Protein AF-A0AAN7UNQ5-F1 (afdb_monomer)

Structure (mmCIF, N/CA/C/O backbone):
data_AF-A0AAN7UNQ5-F1
#
_entry.id   AF-A0AAN7UNQ5-F1
#
loop_
_atom_site.group_PDB
_atom_site.id
_atom_site.type_symbol
_atom_site.label_atom_id
_atom_site.label_alt_id
_atom_site.label_comp_id
_atom_site.label_asym_id
_atom_site.label_entity_id
_atom_site.label_seq_id
_atom_site.pdbx_PDB_ins_code
_atom_site.Cartn_x
_atom_site.Cartn_y
_atom_site.Cartn_z
_atom_site.occupancy
_atom_site.B_iso_or_equiv
_atom_site.auth_seq_id
_atom_site.auth_comp_id
_atom_site.auth_asym_id
_atom_site.auth_atom_id
_atom_site.pdbx_PDB_model_num
ATOM 1 N N . MET A 1 1 ? -1.081 -41.177 43.938 1.00 39.19 1 MET A N 1
ATOM 2 C CA . MET A 1 1 ? -1.024 -40.887 42.489 1.00 39.19 1 MET A CA 1
ATOM 3 C C . MET A 1 1 ? -2.039 -39.790 42.202 1.00 39.19 1 MET A C 1
ATOM 5 O O . MET A 1 1 ? -3.219 -40.065 42.378 1.00 39.19 1 MET A O 1
ATOM 9 N N . PRO A 1 2 ? -1.631 -38.547 41.896 1.00 32.56 2 PRO A N 1
ATOM 10 C CA . PRO A 1 2 ? -2.573 -37.463 41.653 1.00 32.56 2 PRO A CA 1
ATOM 11 C C . PRO A 1 2 ? -3.024 -37.443 40.188 1.00 32.56 2 PRO A C 1
ATOM 13 O O . PRO A 1 2 ? -2.219 -37.527 39.263 1.00 32.56 2 PRO A O 1
ATOM 16 N N . THR A 1 3 ? -4.335 -37.329 40.012 1.00 32.84 3 THR A N 1
ATOM 17 C CA . THR A 1 3 ? -5.056 -37.137 38.753 1.00 32.84 3 THR A CA 1
ATOM 18 C C . THR A 1 3 ? -4.864 -35.713 38.231 1.00 32.84 3 THR A C 1
ATOM 20 O O . THR A 1 3 ? -5.267 -34.758 38.896 1.00 32.84 3 THR A O 1
ATOM 23 N N . TRP A 1 4 ? -4.309 -35.562 37.029 1.00 31.00 4 TRP A N 1
ATOM 24 C CA . TRP A 1 4 ? -4.272 -34.288 36.310 1.00 31.00 4 TRP A CA 1
ATOM 25 C C . TRP A 1 4 ? -5.622 -34.031 35.632 1.00 31.00 4 TRP A C 1
ATOM 27 O O . TRP A 1 4 ? -5.935 -34.634 34.611 1.00 31.00 4 TRP A O 1
ATOM 37 N N . HIS A 1 5 ? -6.420 -33.127 36.201 1.00 33.09 5 HIS A N 1
ATOM 38 C CA . HIS A 1 5 ? -7.510 -32.464 35.486 1.00 33.09 5 HIS A CA 1
ATOM 39 C C . HIS A 1 5 ? -6.934 -31.206 34.829 1.00 33.09 5 HIS A C 1
ATOM 41 O O . HIS A 1 5 ? -6.697 -30.204 35.499 1.00 33.09 5 HIS A O 1
ATOM 47 N N . SER A 1 6 ? -6.685 -31.258 33.521 1.00 32.56 6 SER A N 1
ATOM 48 C CA . SER A 1 6 ? -6.465 -30.054 32.719 1.00 32.56 6 SER A CA 1
ATOM 49 C C . SER A 1 6 ? -7.831 -29.428 32.438 1.00 32.56 6 SER A C 1
ATOM 51 O O . SER A 1 6 ? -8.606 -29.932 31.627 1.00 32.56 6 SER A O 1
ATOM 53 N N . GLN A 1 7 ? -8.161 -28.362 33.165 1.00 31.16 7 GLN A N 1
ATOM 54 C CA . GLN A 1 7 ? -9.261 -27.478 32.800 1.00 31.16 7 GLN A CA 1
ATOM 55 C C . GLN A 1 7 ? -8.792 -26.587 31.646 1.00 31.16 7 GLN A C 1
ATOM 57 O O . GLN A 1 7 ? -8.018 -25.651 31.841 1.00 31.16 7 GLN A O 1
ATOM 62 N N . PHE A 1 8 ? -9.268 -26.880 30.437 1.00 29.92 8 PHE A N 1
ATOM 63 C CA . PHE A 1 8 ? -9.241 -25.933 29.330 1.00 29.92 8 PHE A CA 1
ATOM 64 C C . PHE A 1 8 ? -10.224 -24.800 29.645 1.00 29.92 8 PHE A C 1
ATOM 66 O O . PHE A 1 8 ? -11.434 -24.949 29.486 1.00 29.92 8 PHE A O 1
ATOM 73 N N . ASN A 1 9 ? -9.706 -23.664 30.108 1.00 26.52 9 ASN A N 1
ATOM 74 C CA . ASN A 1 9 ? -10.468 -22.421 30.191 1.00 26.52 9 ASN A CA 1
ATOM 75 C C . ASN A 1 9 ? -10.622 -21.836 28.779 1.00 26.52 9 ASN A C 1
ATOM 77 O O . ASN A 1 9 ? -9.866 -20.963 28.361 1.00 26.52 9 ASN A O 1
ATOM 81 N N . LEU A 1 10 ? -11.617 -22.323 28.036 1.00 30.39 10 LEU A N 1
ATOM 82 C CA . LEU A 1 10 ? -12.207 -21.572 26.932 1.00 30.39 10 LEU A CA 1
ATOM 83 C C . LEU A 1 10 ? -13.044 -20.450 27.553 1.00 30.39 10 LEU A C 1
ATOM 85 O O . LEU A 1 10 ? -14.228 -20.622 27.841 1.00 30.39 10 LEU A O 1
ATOM 89 N N . GLN A 1 11 ? -12.417 -19.301 27.809 1.00 31.17 11 GLN A N 1
ATOM 90 C CA . GLN A 1 11 ? -13.166 -18.070 28.030 1.00 31.17 11 GLN A CA 1
ATOM 91 C C . GLN A 1 11 ? -13.862 -17.714 26.716 1.00 31.17 11 GLN A C 1
ATOM 93 O O . GLN A 1 11 ? -13.275 -17.127 25.810 1.00 31.17 11 GLN A O 1
ATOM 98 N N . TYR A 1 12 ? -15.132 -18.099 26.617 1.00 29.88 12 TYR A N 1
ATOM 99 C CA . TYR A 1 12 ? -16.069 -17.518 25.672 1.00 29.88 12 TYR A CA 1
ATOM 100 C C . TYR A 1 12 ? -16.129 -16.016 25.955 1.00 29.88 12 TYR A C 1
ATOM 102 O O . TYR A 1 12 ? -16.677 -15.582 26.969 1.00 29.88 12 TYR A O 1
ATOM 110 N N . ILE A 1 13 ? -15.523 -15.223 25.073 1.00 36.09 13 ILE A N 1
ATOM 111 C CA . ILE A 1 13 ? -15.711 -13.776 25.055 1.00 36.09 13 ILE A CA 1
ATOM 112 C C . ILE A 1 13 ? -17.193 -13.551 24.766 1.00 36.09 13 ILE A C 1
ATOM 114 O O . ILE A 1 13 ? -17.701 -13.874 23.692 1.00 36.09 13 ILE A O 1
ATOM 118 N N . VAL A 1 14 ? -17.891 -13.049 25.780 1.00 35.28 14 VAL A N 1
ATOM 119 C CA . VAL A 1 14 ? -19.278 -12.602 25.709 1.00 35.28 14 VAL A CA 1
ATOM 120 C C . VAL A 1 14 ? -19.418 -11.671 24.505 1.00 35.28 14 VAL A C 1
ATOM 122 O O . VAL A 1 14 ? -18.677 -10.696 24.385 1.00 35.28 14 VAL A O 1
ATOM 125 N N . MET A 1 15 ? -20.366 -11.986 23.620 1.00 33.59 15 MET A N 1
ATOM 126 C CA . MET A 1 15 ? -20.785 -11.159 22.488 1.00 33.59 15 MET A CA 1
ATOM 127 C C . MET A 1 15 ? -21.384 -9.833 22.990 1.00 33.59 15 MET A C 1
ATOM 129 O O . MET A 1 15 ? -22.596 -9.647 23.008 1.00 33.59 15 MET A O 1
ATOM 133 N N . GLY A 1 16 ? -20.535 -8.917 23.457 1.00 34.31 16 GLY A N 1
ATOM 134 C CA . GLY A 1 16 ? -20.896 -7.525 23.703 1.00 34.31 16 GLY A CA 1
ATOM 135 C C . GLY A 1 16 ? -21.092 -6.800 22.374 1.00 34.31 16 GLY A C 1
ATOM 136 O O . GLY A 1 16 ? -20.431 -7.131 21.397 1.00 34.31 16 GLY A O 1
ATOM 137 N N . ASN A 1 17 ? -22.010 -5.834 22.326 1.00 36.03 17 ASN A N 1
ATOM 138 C CA . ASN A 1 17 ? -22.335 -5.011 21.155 1.00 36.03 17 ASN A CA 1
ATOM 139 C C . ASN A 1 17 ? -21.093 -4.584 20.344 1.00 36.03 17 ASN A C 1
ATOM 141 O O . ASN A 1 17 ? -20.456 -3.574 20.631 1.00 36.03 17 ASN A O 1
ATOM 145 N N . TRP A 1 18 ? -20.796 -5.329 19.280 1.00 41.06 18 TRP A N 1
ATOM 146 C CA . TRP A 1 18 ? -19.672 -5.133 18.360 1.00 41.06 18 TRP A CA 1
ATOM 147 C C . TRP A 1 18 ? -19.851 -3.927 17.426 1.00 41.06 18 TRP A C 1
ATOM 149 O O . TRP A 1 18 ? -19.313 -3.939 16.3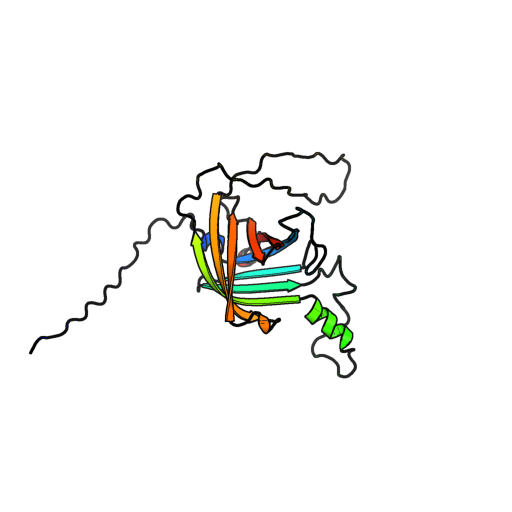23 1.00 41.06 18 TRP A O 1
ATOM 159 N N . ALA A 1 19 ? -20.678 -2.938 17.757 1.00 43.91 19 ALA A N 1
ATOM 160 C CA . ALA A 1 19 ? -21.158 -1.984 16.758 1.00 43.91 19 ALA A CA 1
ATOM 161 C C . ALA A 1 19 ? -20.028 -1.164 16.104 1.00 43.91 19 ALA A C 1
ATOM 163 O O . ALA A 1 19 ? -20.145 -0.860 14.929 1.00 43.91 19 ALA A O 1
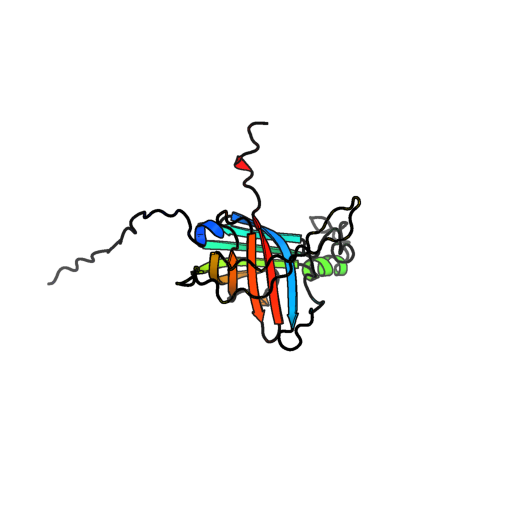ATOM 164 N N . HIS A 1 20 ? -18.898 -0.917 16.780 1.00 55.84 20 HIS A N 1
ATOM 165 C CA . HIS A 1 20 ? -17.813 -0.099 16.225 1.00 55.84 20 HIS A CA 1
ATOM 166 C C . HIS A 1 20 ? -16.445 -0.554 16.755 1.00 55.84 20 HIS A C 1
ATOM 168 O O . HIS A 1 20 ? -15.946 -0.031 17.749 1.00 55.84 20 HIS A O 1
ATOM 174 N N . THR A 1 21 ? -15.851 -1.577 16.134 1.00 73.81 21 THR A N 1
ATOM 175 C CA . THR A 1 21 ? -14.469 -1.986 16.446 1.00 73.81 21 THR A CA 1
ATOM 176 C C . THR A 1 21 ? -13.559 -1.658 15.265 1.00 73.81 21 THR A C 1
ATOM 178 O O . THR A 1 21 ? -13.995 -1.813 14.123 1.00 73.81 21 THR A O 1
ATOM 181 N N . PRO A 1 22 ? -12.292 -1.272 15.495 1.00 79.44 22 PRO A N 1
ATOM 182 C CA . PRO A 1 22 ? -11.340 -1.025 14.411 1.00 79.44 22 PRO A CA 1
ATOM 183 C C . PRO A 1 22 ? -11.211 -2.202 13.440 1.00 79.44 22 PRO A C 1
ATOM 185 O O . PRO A 1 22 ? -11.063 -1.985 12.243 1.00 79.44 22 PRO A O 1
ATOM 188 N N . LEU A 1 23 ? -11.359 -3.441 13.925 1.00 86.50 23 LEU A N 1
ATOM 189 C CA . LEU A 1 23 ? -11.375 -4.631 13.072 1.00 86.50 23 LEU A CA 1
ATOM 190 C C . LEU A 1 23 ? -12.531 -4.608 12.063 1.00 86.50 23 LEU A C 1
ATOM 192 O O . LEU A 1 23 ? -12.300 -4.832 10.880 1.00 86.50 23 LEU A O 1
ATOM 196 N N . LYS A 1 24 ? -13.756 -4.289 12.501 1.00 86.56 24 LYS A N 1
ATOM 197 C CA . LYS A 1 24 ? -14.905 -4.155 11.589 1.00 86.56 24 LYS A CA 1
ATOM 198 C C . LYS A 1 24 ? -14.716 -3.054 10.561 1.00 86.56 24 LYS A C 1
ATOM 200 O O . LYS A 1 24 ? -15.206 -3.193 9.445 1.00 86.56 24 LYS A O 1
ATOM 205 N N . CYS A 1 25 ? -14.043 -1.973 10.952 1.00 89.75 25 CYS A N 1
ATOM 206 C CA . CYS A 1 25 ? -13.701 -0.941 10.000 1.00 89.75 25 CYS A CA 1
ATOM 207 C C . CYS A 1 25 ? -12.712 -1.474 8.970 1.00 89.75 25 CYS A C 1
ATOM 209 O O . CYS A 1 25 ? -13.015 -1.376 7.796 1.00 89.75 25 CYS A O 1
ATOM 211 N N . PHE A 1 26 ? -11.593 -2.080 9.382 1.00 91.19 26 PHE A N 1
ATOM 212 C CA . PHE A 1 26 ? -10.551 -2.570 8.472 1.00 91.19 26 PHE A CA 1
ATOM 213 C C . PHE A 1 26 ? -11.013 -3.654 7.499 1.00 91.19 26 PHE A C 1
ATOM 215 O O . PHE A 1 26 ? -10.604 -3.629 6.339 1.00 91.19 26 PHE A O 1
ATOM 222 N N . VAL A 1 27 ? -11.824 -4.608 7.958 1.00 93.69 27 VAL A N 1
ATOM 223 C CA . VAL A 1 27 ? -12.254 -5.744 7.137 1.00 93.69 27 VAL A CA 1
ATOM 224 C C . VAL A 1 27 ? -13.017 -5.269 5.898 1.00 93.69 27 VAL A C 1
ATOM 226 O O . VAL A 1 27 ? -14.000 -4.526 5.973 1.00 93.69 27 VAL A O 1
ATOM 229 N N . GLY A 1 28 ? -12.569 -5.751 4.742 1.00 94.56 28 GLY A N 1
ATOM 230 C CA . GLY A 1 28 ? -13.138 -5.426 3.442 1.00 94.56 28 GLY A CA 1
ATOM 231 C C . GLY A 1 28 ? -12.076 -5.102 2.400 1.00 94.56 28 GLY A C 1
ATOM 232 O O . GLY A 1 28 ? -10.876 -5.304 2.604 1.00 94.56 28 GLY A O 1
ATOM 233 N N . ALA A 1 29 ? -12.551 -4.612 1.260 1.00 96.38 29 ALA A N 1
ATOM 234 C CA . ALA A 1 29 ? -11.724 -4.194 0.141 1.00 96.38 29 ALA A CA 1
ATOM 235 C C . ALA A 1 29 ? -11.628 -2.665 0.077 1.00 96.38 29 ALA A C 1
ATOM 237 O O . ALA A 1 29 ? -12.599 -1.948 0.325 1.00 96.38 29 ALA A O 1
ATOM 238 N N . TRP A 1 30 ? -10.452 -2.170 -0.288 1.00 96.50 30 TRP A N 1
ATOM 239 C CA . TRP A 1 30 ? -10.108 -0.756 -0.231 1.00 96.50 30 TRP A CA 1
ATOM 240 C C . TRP A 1 30 ? -9.394 -0.320 -1.494 1.00 96.50 30 TRP A C 1
ATOM 242 O O . TRP A 1 30 ? -8.363 -0.888 -1.848 1.00 96.50 30 TRP A O 1
ATOM 252 N N . SER A 1 31 ? -9.899 0.730 -2.132 1.00 94.81 31 SER A N 1
ATOM 253 C CA . SER A 1 31 ? -9.186 1.416 -3.203 1.00 94.81 31 SER A CA 1
ATOM 254 C C . SER A 1 31 ? -8.153 2.354 -2.607 1.00 94.81 31 SER A C 1
ATOM 256 O O . SER A 1 31 ? -8.441 3.075 -1.650 1.00 94.81 31 SER A O 1
ATOM 258 N N . ILE A 1 32 ? -6.979 2.409 -3.224 1.00 93.12 32 ILE A N 1
ATOM 259 C CA . ILE A 1 32 ? -5.968 3.412 -2.899 1.00 93.12 32 ILE A CA 1
ATOM 260 C C . ILE A 1 32 ? -6.324 4.682 -3.665 1.00 93.12 32 ILE A C 1
ATOM 262 O O . ILE A 1 32 ? -6.367 4.671 -4.891 1.00 93.12 32 ILE A O 1
ATOM 266 N N . ILE A 1 33 ? -6.619 5.770 -2.956 1.00 90.88 33 ILE A N 1
ATOM 267 C CA . ILE A 1 33 ? -6.961 7.052 -3.596 1.00 90.88 33 ILE A CA 1
ATOM 268 C C . ILE A 1 33 ? -5.750 7.972 -3.711 1.00 90.88 33 ILE A C 1
ATOM 270 O O . ILE A 1 33 ? -5.707 8.815 -4.603 1.00 90.88 33 ILE A O 1
ATOM 274 N N . ASN A 1 34 ? -4.767 7.835 -2.818 1.00 89.62 34 ASN A N 1
ATOM 275 C CA . ASN A 1 34 ? -3.527 8.596 -2.874 1.00 89.62 34 ASN A CA 1
ATOM 276 C C . ASN A 1 34 ? -2.422 7.918 -2.047 1.00 89.62 34 ASN A C 1
ATOM 278 O O . ASN A 1 34 ? -2.707 7.246 -1.056 1.00 89.62 34 ASN A O 1
ATOM 282 N N . ALA A 1 35 ? -1.167 8.137 -2.428 1.00 89.31 35 ALA A N 1
ATOM 283 C CA . ALA A 1 35 ? 0.013 7.751 -1.670 1.00 89.31 35 ALA A CA 1
ATOM 284 C C . ALA A 1 35 ? 1.055 8.866 -1.789 1.00 89.31 35 ALA A C 1
ATOM 286 O O . ALA A 1 35 ? 1.343 9.349 -2.882 1.00 89.31 35 ALA A O 1
ATOM 287 N N . THR A 1 36 ? 1.605 9.304 -0.663 1.00 89.06 36 THR A N 1
ATOM 288 C CA . THR A 1 36 ? 2.600 10.378 -0.631 1.00 89.06 36 THR A CA 1
ATOM 289 C C . THR A 1 36 ? 3.782 9.977 0.224 1.00 89.06 36 THR A C 1
ATOM 291 O O . THR A 1 36 ? 3.599 9.392 1.291 1.00 89.06 36 THR A O 1
ATOM 294 N N . LEU A 1 37 ? 4.978 10.355 -0.214 1.00 89.56 37 LEU A N 1
ATOM 295 C CA . LEU A 1 37 ? 6.196 10.289 0.578 1.00 89.56 37 LEU A CA 1
ATOM 296 C C . LEU A 1 37 ? 6.607 11.708 0.964 1.00 89.56 37 LEU A C 1
ATOM 298 O O . LEU A 1 37 ? 6.660 12.597 0.113 1.00 89.56 37 LEU A O 1
ATOM 302 N N . THR A 1 38 ? 6.910 11.919 2.237 1.00 90.31 38 THR A N 1
ATOM 303 C CA . THR A 1 38 ? 7.330 13.221 2.761 1.00 90.31 38 THR A CA 1
ATOM 304 C C . THR A 1 38 ? 8.612 13.053 3.553 1.00 90.31 38 THR A C 1
ATOM 306 O O . THR A 1 38 ? 8.684 12.199 4.440 1.00 90.31 38 THR A O 1
ATOM 309 N N . ASN A 1 39 ? 9.619 13.873 3.255 1.00 91.12 39 ASN A N 1
ATOM 310 C CA . ASN A 1 39 ? 10.799 13.958 4.096 1.00 91.12 39 ASN A CA 1
ATOM 311 C C . ASN A 1 39 ? 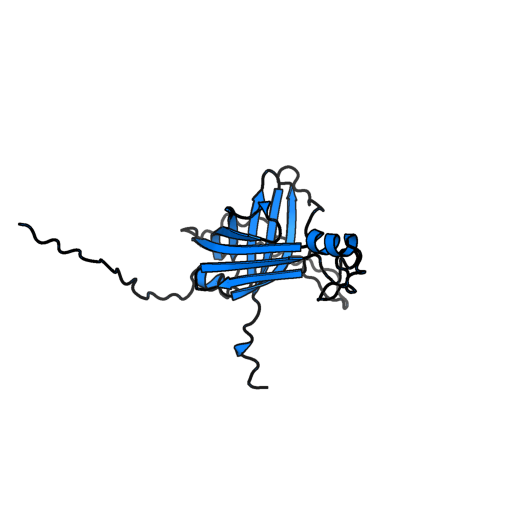10.389 14.619 5.415 1.00 91.12 39 ASN A C 1
ATOM 313 O O . ASN A 1 39 ? 9.866 15.727 5.444 1.00 91.12 39 ASN A O 1
ATOM 317 N N . THR A 1 40 ? 10.595 13.928 6.523 1.00 89.88 40 THR A N 1
ATOM 318 C CA . THR A 1 40 ? 10.144 14.379 7.840 1.00 89.88 40 THR A CA 1
ATOM 319 C C . THR A 1 40 ? 11.057 15.415 8.478 1.00 89.88 40 THR A C 1
ATOM 321 O O . THR A 1 40 ? 10.659 16.035 9.461 1.00 89.88 40 THR A O 1
ATOM 324 N N . THR A 1 41 ? 12.247 15.634 7.918 1.00 90.94 41 THR A N 1
ATOM 325 C CA . THR A 1 41 ? 13.157 16.710 8.311 1.00 90.94 41 THR A CA 1
ATOM 326 C C . THR A 1 41 ? 12.828 18.011 7.583 1.00 90.94 41 THR A C 1
ATOM 328 O O . THR A 1 41 ? 12.738 19.048 8.235 1.00 90.94 41 THR A O 1
ATOM 331 N N . THR A 1 42 ? 12.633 17.979 6.261 1.00 91.75 42 THR A N 1
ATOM 332 C CA . THR A 1 42 ? 12.365 19.201 5.475 1.00 91.75 42 THR A CA 1
ATOM 333 C C . THR A 1 42 ? 10.879 19.507 5.299 1.00 91.75 42 THR A C 1
ATOM 335 O O . THR A 1 42 ? 10.510 20.655 5.073 1.00 91.75 42 THR A O 1
ATOM 338 N N . GLY A 1 43 ? 10.012 18.499 5.417 1.00 87.62 43 GLY A N 1
ATOM 339 C CA . GLY A 1 43 ? 8.593 18.585 5.065 1.00 87.62 43 GLY A CA 1
ATOM 340 C C . GLY A 1 43 ? 8.326 18.485 3.560 1.00 87.62 43 GLY A C 1
ATOM 341 O O . GLY A 1 43 ? 7.164 18.503 3.150 1.00 87.62 43 GLY A O 1
ATOM 342 N N . ASP A 1 44 ? 9.370 18.362 2.736 1.00 88.75 44 ASP A N 1
ATOM 343 C CA . ASP A 1 44 ? 9.232 18.340 1.284 1.00 88.75 44 ASP A CA 1
ATOM 344 C C . ASP A 1 44 ? 8.677 17.000 0.784 1.00 88.75 44 ASP A C 1
ATOM 346 O O . ASP A 1 44 ? 8.983 15.936 1.344 1.00 88.75 44 ASP A O 1
ATOM 350 N N . PRO A 1 45 ? 7.887 17.011 -0.303 1.00 86.00 45 PRO A N 1
ATOM 351 C CA . PRO A 1 45 ? 7.477 15.785 -0.964 1.00 86.00 45 PRO A CA 1
ATOM 352 C C . PRO A 1 45 ? 8.689 15.080 -1.584 1.00 86.00 45 PRO A C 1
ATOM 354 O O . PRO A 1 45 ? 9.495 15.685 -2.291 1.00 86.00 45 PRO A O 1
ATOM 357 N N . VAL A 1 46 ? 8.780 13.769 -1.377 1.00 86.00 46 VAL A N 1
ATOM 358 C CA . VAL A 1 46 ? 9.755 12.917 -2.056 1.00 86.00 46 VAL A CA 1
ATOM 359 C C . VAL A 1 46 ? 9.095 12.389 -3.328 1.00 86.00 46 VAL A C 1
ATOM 361 O O . VAL A 1 46 ? 8.187 11.565 -3.273 1.00 86.00 46 VAL A O 1
ATOM 364 N N . LEU A 1 47 ? 9.536 12.878 -4.489 1.00 79.19 47 LEU A N 1
ATOM 365 C CA . LEU A 1 47 ? 8.945 12.554 -5.799 1.00 79.19 47 LEU A CA 1
ATOM 366 C C . LEU A 1 47 ? 9.425 11.213 -6.380 1.00 79.19 47 LEU A C 1
ATOM 368 O O . LEU A 1 47 ? 9.485 11.034 -7.596 1.00 79.19 47 LEU A O 1
ATOM 372 N N . THR A 1 48 ? 9.784 10.266 -5.520 1.00 72.31 48 THR A N 1
ATOM 373 C CA . THR A 1 48 ? 10.188 8.916 -5.914 1.00 72.31 48 THR A CA 1
ATOM 374 C C . THR A 1 48 ? 9.059 7.925 -5.623 1.00 72.31 48 THR A C 1
ATOM 376 O O . THR A 1 48 ? 8.131 8.235 -4.891 1.00 72.31 48 THR A O 1
ATOM 379 N N . TRP A 1 49 ? 9.122 6.762 -6.271 1.00 63.00 49 TRP A N 1
ATOM 380 C CA . TRP A 1 49 ? 8.354 5.531 -6.039 1.00 63.00 49 TRP A CA 1
ATOM 381 C C . TRP A 1 49 ? 6.865 5.592 -5.599 1.00 63.00 49 TRP A C 1
ATOM 383 O O . TRP A 1 49 ? 6.519 6.045 -4.515 1.00 63.00 49 TRP A O 1
ATOM 393 N N . HIS A 1 50 ? 5.998 5.014 -6.445 1.00 60.62 50 HIS A N 1
ATOM 394 C CA . HIS A 1 50 ? 4.515 4.971 -6.455 1.00 60.62 50 HIS A CA 1
ATOM 395 C C . HIS A 1 50 ? 3.760 6.239 -6.844 1.00 60.62 50 HIS A C 1
ATOM 397 O O . HIS A 1 50 ? 2.586 6.122 -7.190 1.00 60.62 50 HIS A O 1
ATOM 403 N N . THR A 1 51 ? 4.427 7.396 -6.926 1.00 58.59 51 THR A N 1
ATOM 404 C CA . THR A 1 51 ? 3.839 8.696 -7.315 1.00 58.59 51 THR A CA 1
ATOM 405 C C . THR A 1 51 ? 2.597 9.092 -6.507 1.00 58.59 51 THR A C 1
ATOM 407 O O . THR A 1 51 ? 2.036 8.327 -5.731 1.00 58.59 51 THR A O 1
ATOM 410 N N . VAL A 1 52 ? 2.140 10.324 -6.701 1.00 66.25 52 VAL A N 1
ATOM 411 C CA . VAL A 1 52 ? 0.838 10.757 -6.196 1.00 66.25 52 VAL A CA 1
ATOM 412 C C . VAL A 1 52 ? -0.216 10.087 -7.092 1.00 66.25 52 VAL A C 1
ATOM 414 O O . VAL A 1 52 ? -0.158 10.274 -8.305 1.00 66.25 52 VAL A O 1
ATOM 417 N N . TYR A 1 53 ? -1.150 9.319 -6.520 1.00 79.44 53 TYR A N 1
ATOM 418 C CA . TYR A 1 53 ? -2.237 8.576 -7.206 1.00 79.44 53 TYR A CA 1
ATOM 419 C C . TYR A 1 53 ? -1.877 7.223 -7.865 1.00 79.44 53 TYR A C 1
ATOM 421 O O . TYR A 1 53 ? -2.097 7.067 -9.067 1.00 79.44 53 TYR A O 1
ATOM 429 N N . PRO A 1 54 ? -1.372 6.220 -7.124 1.00 84.75 54 PRO A N 1
ATOM 430 C CA . PRO A 1 54 ? -1.205 4.870 -7.669 1.00 84.75 54 PRO A CA 1
ATOM 431 C C . PRO A 1 54 ? -2.557 4.206 -7.981 1.00 84.75 54 PRO A C 1
ATOM 433 O O . PRO A 1 54 ? -3.579 4.572 -7.401 1.00 84.75 54 PRO A O 1
ATOM 436 N N . ASP A 1 55 ? -2.542 3.190 -8.845 1.00 90.00 55 ASP A N 1
ATOM 437 C CA . ASP A 1 55 ? -3.653 2.239 -8.954 1.00 90.00 55 ASP A CA 1
ATOM 438 C C . ASP A 1 55 ? -3.410 1.094 -7.965 1.00 90.00 55 ASP A C 1
ATOM 440 O O . ASP A 1 55 ? -2.275 0.653 -7.779 1.00 90.00 55 ASP A O 1
ATOM 444 N N . GLY A 1 56 ? -4.447 0.604 -7.292 1.00 91.88 56 GLY A N 1
ATOM 445 C CA . GLY A 1 56 ? -4.251 -0.485 -6.345 1.00 91.88 56 GLY A CA 1
ATOM 446 C C . GLY A 1 56 ? -5.439 -0.798 -5.456 1.00 91.88 56 GLY A C 1
ATOM 447 O O . GLY A 1 56 ? -6.397 -0.030 -5.351 1.00 91.88 56 GLY A O 1
ATOM 448 N N . ILE A 1 57 ? -5.331 -1.944 -4.793 1.00 95.69 57 ILE A N 1
ATOM 449 C CA . ILE A 1 57 ? -6.320 -2.462 -3.858 1.00 95.69 57 ILE A CA 1
ATOM 450 C C . ILE A 1 57 ? -5.620 -3.033 -2.628 1.00 95.69 57 ILE A C 1
ATOM 452 O O . ILE A 1 57 ? -4.586 -3.695 -2.735 1.00 95.69 57 ILE A O 1
ATOM 456 N N . SER A 1 58 ? -6.206 -2.792 -1.461 1.00 96.88 58 SER A N 1
ATOM 457 C CA . SER A 1 58 ? -5.886 -3.510 -0.232 1.00 96.88 58 SER A CA 1
ATOM 458 C C . SER A 1 58 ? -7.107 -4.295 0.223 1.00 96.88 58 SER A C 1
ATOM 460 O O . SER A 1 58 ? -8.230 -3.795 0.159 1.00 96.88 58 SER A O 1
ATOM 462 N N . VAL A 1 59 ? -6.903 -5.527 0.667 1.00 97.44 59 VAL A N 1
ATOM 463 C CA . VAL A 1 59 ? -7.954 -6.386 1.210 1.00 97.44 59 VAL A CA 1
ATOM 464 C C . VAL A 1 59 ? -7.531 -6.838 2.594 1.00 97.44 59 VAL A C 1
ATOM 466 O O . VAL A 1 59 ? -6.434 -7.369 2.748 1.00 97.44 59 VAL A O 1
ATOM 469 N N . TYR A 1 60 ? -8.415 -6.670 3.574 1.00 96.69 60 TYR A N 1
ATOM 470 C CA . TYR A 1 60 ? -8.268 -7.218 4.920 1.00 96.69 60 TYR A CA 1
ATOM 471 C C . TYR A 1 60 ? -9.389 -8.224 5.162 1.00 96.69 60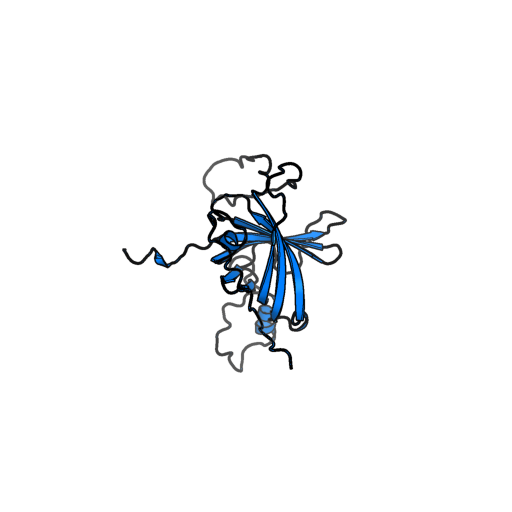 TYR A C 1
ATOM 473 O O . TYR A 1 60 ? -10.571 -7.880 5.105 1.00 96.69 60 TYR A O 1
ATOM 481 N N . ALA A 1 61 ? -9.021 -9.474 5.413 1.00 95.31 61 ALA A N 1
ATOM 482 C CA . ALA A 1 61 ? -9.958 -10.549 5.693 1.00 95.31 61 ALA A CA 1
ATOM 483 C C . ALA A 1 61 ? -10.239 -10.666 7.196 1.00 95.31 61 ALA A C 1
ATOM 485 O O . ALA A 1 61 ? -9.358 -10.439 8.027 1.00 95.31 61 ALA A O 1
ATOM 486 N N . GLU A 1 62 ? -11.445 -11.123 7.548 1.00 92.62 62 GLU A N 1
ATOM 487 C CA . GLU A 1 62 ? -11.827 -11.430 8.939 1.00 92.62 62 GLU A CA 1
ATOM 488 C C . GLU A 1 62 ? -10.927 -12.486 9.589 1.00 92.62 62 GLU A C 1
ATOM 490 O O . GLU A 1 62 ? -10.787 -12.527 10.807 1.00 92.6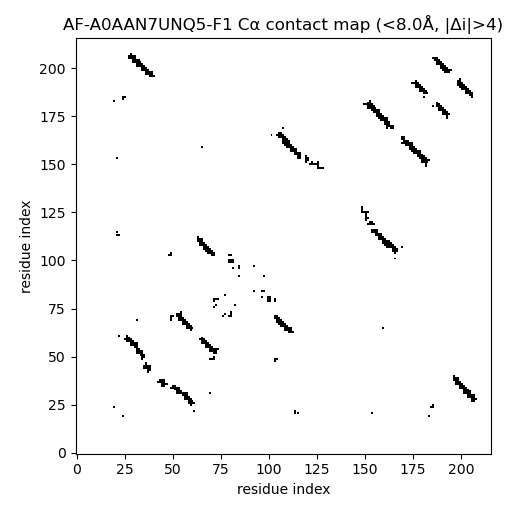2 62 GLU A O 1
ATOM 495 N N . THR A 1 63 ? -10.280 -13.322 8.775 1.00 93.00 63 THR A N 1
ATOM 496 C CA . THR A 1 63 ? -9.333 -14.348 9.220 1.00 93.00 63 THR A CA 1
ATOM 497 C C . THR A 1 63 ? -7.993 -13.782 9.699 1.00 93.00 63 THR A C 1
ATOM 499 O O . THR A 1 63 ? -7.132 -14.561 10.102 1.00 93.00 63 THR A O 1
ATOM 502 N N . GLY A 1 64 ? -7.793 -12.460 9.651 1.00 94.94 64 GLY A N 1
ATOM 503 C CA . GLY A 1 64 ? -6.555 -11.809 10.087 1.00 94.94 64 GLY A CA 1
ATOM 504 C C . GLY A 1 64 ? -5.450 -11.810 9.031 1.00 94.94 64 GLY A C 1
ATOM 505 O O . GLY A 1 64 ? -4.282 -11.683 9.377 1.00 94.94 64 GLY A O 1
ATOM 506 N N . TYR A 1 65 ? -5.798 -11.959 7.750 1.00 97.88 65 TYR A N 1
ATOM 507 C CA . TYR A 1 65 ? -4.862 -11.869 6.626 1.00 97.88 65 TYR A CA 1
ATOM 508 C C . TYR A 1 65 ? -5.150 -10.646 5.765 1.00 97.88 65 TYR A C 1
ATOM 510 O O . TYR A 1 65 ? -6.308 -10.276 5.566 1.00 97.88 65 TYR A O 1
ATOM 518 N N . SER A 1 66 ? -4.097 -10.043 5.226 1.00 97.94 66 SER A N 1
ATOM 519 C CA . SER A 1 66 ? -4.179 -8.931 4.293 1.00 97.94 66 SER A CA 1
ATOM 520 C C . SER A 1 66 ? -3.438 -9.224 2.992 1.00 97.94 66 SER A C 1
ATOM 522 O O . SER A 1 66 ? -2.539 -10.069 2.923 1.00 97.94 66 SER A O 1
ATOM 524 N N . SER A 1 67 ? -3.843 -8.515 1.944 1.00 97.81 67 SER A N 1
ATOM 525 C CA . SER A 1 67 ? -3.131 -8.448 0.674 1.00 97.81 67 SER A CA 1
ATOM 526 C C . SER A 1 67 ? -3.197 -7.025 0.148 1.00 97.81 67 SER A C 1
ATOM 528 O O . SER A 1 67 ? -4.272 -6.435 0.095 1.00 97.81 67 SER A O 1
ATOM 530 N N . LEU A 1 68 ? -2.061 -6.504 -0.295 1.00 96.38 68 LEU A N 1
ATOM 531 C CA . LEU A 1 68 ? -1.937 -5.203 -0.935 1.00 96.38 68 LEU A CA 1
ATOM 532 C C . LEU A 1 68 ? -1.368 -5.401 -2.333 1.00 96.38 68 LEU A C 1
ATOM 534 O O . LEU A 1 68 ? -0.392 -6.126 -2.513 1.00 96.38 68 LEU A O 1
ATOM 538 N N . ILE A 1 69 ? -1.945 -4.709 -3.307 1.00 95.12 69 ILE A N 1
ATOM 539 C CA . ILE A 1 69 ? -1.361 -4.516 -4.630 1.00 95.12 69 ILE A CA 1
ATOM 540 C C . ILE A 1 69 ? -1.403 -3.022 -4.914 1.00 95.12 69 ILE A C 1
ATOM 542 O O . ILE A 1 69 ? -2.460 -2.402 -4.829 1.00 95.12 69 ILE A O 1
ATOM 546 N N . MET A 1 70 ? -0.258 -2.448 -5.260 1.00 92.75 70 MET A N 1
ATOM 547 C CA . MET A 1 70 ? -0.132 -1.053 -5.656 1.00 92.75 70 MET A CA 1
ATOM 548 C C . MET A 1 70 ? 0.784 -0.963 -6.872 1.00 92.75 70 MET A C 1
ATOM 550 O O . MET A 1 70 ? 1.878 -1.527 -6.889 1.00 92.75 70 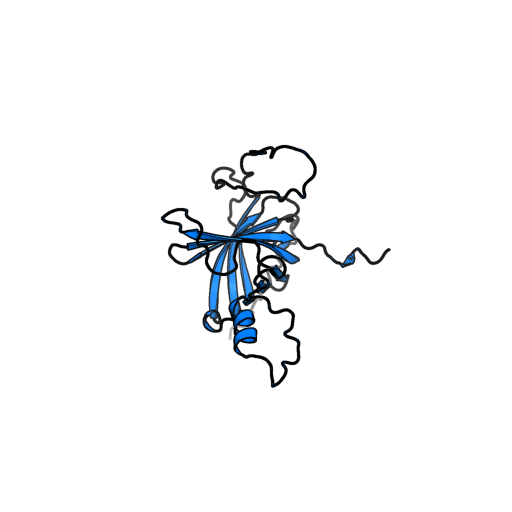MET A O 1
ATOM 554 N N . THR A 1 71 ? 0.344 -0.247 -7.895 1.00 92.12 71 THR A N 1
ATOM 555 C CA . THR A 1 71 ? 1.057 -0.073 -9.157 1.00 92.12 71 THR A CA 1
ATOM 556 C C . THR A 1 71 ? 1.075 1.392 -9.569 1.00 92.12 71 THR A C 1
ATOM 558 O O . THR A 1 71 ? 0.274 2.202 -9.099 1.00 92.12 71 THR A O 1
ATOM 561 N N . ALA A 1 72 ? 1.980 1.752 -10.479 1.00 90.00 72 ALA A N 1
ATOM 562 C CA . ALA A 1 72 ? 1.850 3.010 -11.204 1.00 90.00 72 ALA A CA 1
ATOM 563 C C . ALA A 1 72 ? 0.484 3.095 -11.902 1.00 90.00 72 ALA A C 1
ATOM 565 O O . ALA A 1 72 ? -0.112 2.075 -12.253 1.00 90.00 72 ALA A O 1
ATOM 566 N N . ASN A 1 73 ? 0.002 4.323 -12.074 1.00 88.81 73 ASN A N 1
ATOM 567 C CA . ASN A 1 73 ? -1.333 4.587 -12.587 1.00 88.81 73 ASN A CA 1
ATOM 568 C C . ASN A 1 73 ? -1.402 4.444 -14.112 1.00 88.81 73 ASN A C 1
ATOM 570 O O . ASN A 1 73 ? -0.660 5.116 -14.836 1.00 88.81 73 ASN A O 1
ATOM 574 N N . ASP A 1 74 ? -2.346 3.658 -14.614 1.00 85.00 74 ASP A N 1
ATOM 575 C CA . ASP A 1 74 ? -2.501 3.377 -16.046 1.00 85.00 74 ASP A CA 1
ATOM 576 C C . ASP A 1 74 ? -2.905 4.617 -16.861 1.00 85.00 74 ASP A C 1
ATOM 578 O O . ASP A 1 74 ? -2.692 4.695 -18.073 1.00 85.00 74 ASP A O 1
ATOM 582 N N . THR A 1 75 ? -3.469 5.637 -16.211 1.00 84.62 75 THR A N 1
ATOM 583 C CA . THR A 1 75 ? -3.877 6.881 -16.871 1.00 84.62 75 THR A CA 1
ATOM 584 C C . THR A 1 75 ? -2.786 7.943 -16.817 1.00 84.62 75 THR A C 1
ATOM 586 O O . THR A 1 75 ? -2.506 8.578 -17.835 1.00 84.62 75 THR A O 1
ATOM 589 N N . THR A 1 76 ? -2.162 8.154 -15.656 1.00 84.81 76 THR A N 1
ATOM 590 C CA . THR A 1 76 ? -1.195 9.251 -15.463 1.00 84.81 76 THR A CA 1
ATOM 591 C C . THR A 1 76 ? 0.257 8.842 -15.717 1.00 84.81 76 THR A C 1
ATOM 593 O O . THR A 1 76 ? 1.104 9.715 -15.888 1.00 84.81 76 THR A O 1
ATOM 596 N N . GLN A 1 77 ? 0.554 7.540 -15.793 1.00 85.88 77 GLN A N 1
ATOM 597 C CA . GLN A 1 77 ? 1.914 6.994 -15.881 1.00 85.88 77 GLN A CA 1
ATOM 598 C C . GLN A 1 77 ? 2.056 5.863 -16.910 1.00 85.88 77 GLN A C 1
ATOM 600 O O . GLN A 1 77 ? 2.794 4.898 -16.714 1.00 85.88 77 GLN A O 1
ATOM 605 N N . ARG A 1 78 ? 1.416 6.012 -18.072 1.00 87.19 78 ARG A N 1
ATOM 606 C CA . ARG A 1 78 ? 1.464 5.028 -19.174 1.00 87.19 78 ARG A CA 1
ATOM 607 C C . ARG A 1 78 ? 2.870 4.581 -19.578 1.00 87.19 78 ARG A C 1
ATOM 609 O O . ARG A 1 78 ? 3.059 3.440 -19.979 1.00 87.19 78 ARG A O 1
ATOM 616 N N . ALA A 1 79 ? 3.871 5.457 -19.464 1.00 88.25 79 ALA A N 1
ATOM 617 C CA . ALA A 1 79 ? 5.252 5.128 -19.824 1.00 88.25 79 ALA A CA 1
ATOM 618 C C . ALA A 1 79 ? 5.826 3.952 -19.008 1.00 88.25 79 ALA A C 1
ATOM 620 O O . ALA A 1 79 ? 6.639 3.192 -19.529 1.00 88.25 79 ALA A O 1
ATOM 621 N N . VAL A 1 80 ? 5.373 3.786 -17.760 1.00 88.38 80 VAL A N 1
ATOM 622 C CA . VAL A 1 80 ? 5.807 2.723 -16.834 1.00 88.38 80 VAL A CA 1
ATOM 623 C C . VAL A 1 80 ? 4.729 1.650 -16.620 1.00 88.38 80 VAL A C 1
ATOM 625 O O . VAL A 1 80 ? 4.879 0.771 -15.777 1.00 88.38 80 VAL A O 1
ATOM 628 N N . ARG A 1 81 ? 3.643 1.714 -17.402 1.00 88.75 81 ARG A N 1
ATOM 629 C CA . ARG A 1 81 ? 2.529 0.758 -17.435 1.00 88.75 81 ARG A CA 1
ATOM 630 C C . ARG A 1 81 ? 2.280 0.329 -18.887 1.00 88.75 81 ARG A C 1
ATOM 632 O O . ARG A 1 81 ? 1.345 0.815 -19.523 1.00 88.75 81 ARG A O 1
ATOM 639 N N . PRO A 1 82 ? 3.179 -0.497 -19.450 1.00 89.94 82 PRO A N 1
ATOM 640 C CA . PRO A 1 82 ? 3.089 -0.963 -20.831 1.00 89.94 82 PRO A CA 1
ATOM 641 C C . PRO A 1 82 ? 1.814 -1.786 -21.053 1.00 89.94 82 PRO A C 1
ATOM 643 O O . PRO A 1 82 ? 1.693 -2.891 -20.532 1.00 89.94 82 PRO A O 1
ATOM 646 N N . ILE A 1 83 ? 0.860 -1.240 -21.808 1.00 89.62 83 ILE A N 1
ATOM 647 C CA . ILE A 1 83 ? -0.444 -1.882 -22.051 1.00 89.62 83 ILE A CA 1
ATOM 648 C C . ILE A 1 83 ? -0.389 -2.965 -23.131 1.00 89.62 83 ILE A C 1
ATOM 650 O O . ILE A 1 83 ? -1.352 -3.701 -23.294 1.00 89.62 83 ILE A O 1
ATOM 654 N N . GLU A 1 84 ? 0.700 -3.029 -23.895 1.00 90.50 84 GLU A N 1
ATOM 655 C CA . GLU A 1 84 ? 0.892 -4.029 -24.945 1.00 90.50 84 GLU A CA 1
ATOM 656 C C . GLU A 1 84 ? 1.494 -5.346 -24.438 1.00 90.50 84 GLU A C 1
ATOM 658 O O . GLU A 1 84 ? 1.592 -6.293 -25.211 1.00 90.50 84 GLU A O 1
ATOM 663 N N . LEU A 1 85 ? 1.919 -5.410 -23.168 1.00 91.56 85 LEU A N 1
ATOM 664 C CA . LEU A 1 85 ? 2.339 -6.667 -22.549 1.00 91.56 85 LEU A CA 1
ATOM 665 C C . LEU A 1 85 ? 1.107 -7.471 -22.139 1.00 91.56 85 LEU A C 1
ATOM 667 O O . LEU A 1 85 ? 0.256 -6.980 -21.396 1.00 91.56 85 LEU A O 1
ATOM 671 N N . GLU A 1 86 ? 1.052 -8.729 -22.562 1.00 92.00 86 GLU A N 1
ATOM 672 C CA . GLU A 1 86 ? -0.056 -9.633 -22.268 1.00 92.00 86 GLU A CA 1
ATOM 673 C C . GLU A 1 86 ? 0.443 -10.934 -21.630 1.00 92.00 86 GLU A C 1
ATOM 675 O O . GLU A 1 86 ? 1.617 -11.298 -21.716 1.00 92.00 86 GLU A O 1
ATOM 680 N N . LEU A 1 87 ? -0.464 -11.634 -20.942 1.00 91.19 87 LEU A N 1
ATOM 681 C CA . LEU A 1 87 ? -0.205 -12.979 -20.439 1.00 91.19 87 LEU A CA 1
ATOM 682 C C . LEU A 1 87 ? -0.845 -14.022 -21.371 1.00 91.19 87 LEU A C 1
ATOM 684 O O . LEU A 1 87 ? -2.016 -13.873 -21.722 1.00 91.19 87 LEU A O 1
ATOM 688 N N . PRO A 1 88 ? -0.138 -15.121 -21.696 1.00 93.44 88 PRO A N 1
ATOM 689 C CA . PRO A 1 88 ? 1.228 -15.438 -21.269 1.00 93.44 88 PRO A CA 1
ATOM 690 C C . PRO A 1 88 ? 2.276 -14.562 -21.971 1.00 93.44 88 PRO A C 1
ATOM 692 O O . PRO A 1 88 ? 2.080 -14.179 -23.118 1.00 93.44 88 PRO A O 1
ATOM 695 N N . ALA A 1 89 ? 3.403 -14.308 -21.297 1.00 93.06 89 ALA A N 1
ATOM 696 C CA . ALA A 1 89 ? 4.509 -13.550 -21.880 1.00 93.06 89 ALA A CA 1
ATOM 697 C C . ALA A 1 89 ? 4.976 -14.192 -23.195 1.00 93.06 89 ALA A C 1
ATOM 699 O O . ALA A 1 89 ? 5.199 -15.410 -23.259 1.00 93.06 89 ALA A O 1
ATOM 700 N N . HIS A 1 90 ? 5.141 -13.383 -24.238 1.00 93.38 90 HIS A N 1
ATOM 701 C CA . HIS A 1 90 ? 5.635 -13.874 -25.514 1.00 93.38 90 HIS A CA 1
ATOM 702 C C . HIS A 1 90 ? 7.160 -14.032 -25.472 1.00 93.38 90 HIS A C 1
ATOM 704 O O . HIS A 1 90 ? 7.859 -13.213 -24.876 1.00 93.38 90 HIS A O 1
ATOM 710 N N . PRO A 1 91 ? 7.730 -15.033 -26.170 1.00 93.94 91 PRO A N 1
ATOM 711 C CA . PRO A 1 91 ? 9.184 -15.215 -26.229 1.00 93.94 91 PRO A CA 1
ATOM 712 C C . PRO A 1 91 ? 9.955 -14.025 -26.822 1.00 93.94 91 PRO A C 1
ATOM 714 O O . PRO A 1 91 ? 11.170 -13.949 -26.668 1.00 93.94 91 PRO A O 1
ATOM 717 N N . THR A 1 92 ? 9.264 -13.136 -27.541 1.00 95.12 92 THR A N 1
ATOM 718 C CA . THR A 1 92 ? 9.824 -11.940 -28.182 1.00 95.12 92 THR A CA 1
ATOM 719 C C . THR A 1 92 ? 9.575 -10.656 -27.397 1.00 95.12 92 THR A C 1
ATOM 721 O O . THR A 1 92 ? 9.965 -9.591 -27.873 1.00 95.12 92 THR A O 1
ATOM 724 N N . ASP A 1 93 ? 8.908 -10.728 -26.243 1.00 94.31 93 ASP A N 1
ATOM 725 C CA . ASP A 1 93 ? 8.685 -9.548 -25.416 1.00 94.31 93 ASP A CA 1
ATOM 726 C C . ASP A 1 93 ? 10.015 -8.974 -24.931 1.00 94.31 93 ASP A C 1
ATOM 728 O O . ASP A 1 93 ? 10.936 -9.696 -24.537 1.00 94.31 93 ASP A O 1
ATOM 732 N N . ASP A 1 94 ? 10.102 -7.648 -24.912 1.00 94.50 94 ASP A N 1
ATOM 733 C CA . ASP A 1 94 ? 11.260 -6.966 -24.360 1.00 94.50 94 ASP A CA 1
ATOM 734 C C . ASP A 1 94 ? 11.281 -7.110 -22.829 1.00 94.50 94 ASP A C 1
ATOM 736 O O . ASP A 1 94 ? 10.392 -6.636 -22.114 1.00 94.50 94 ASP A O 1
ATOM 740 N N . ILE A 1 95 ? 12.344 -7.730 -22.315 1.00 94.69 95 ILE A N 1
ATOM 741 C CA . ILE A 1 95 ? 12.584 -7.907 -20.878 1.00 94.69 95 ILE A CA 1
ATOM 742 C C . ILE A 1 95 ? 12.578 -6.557 -20.154 1.00 94.69 95 ILE A C 1
ATOM 744 O O . ILE A 1 95 ? 12.089 -6.478 -19.027 1.00 94.69 95 ILE A O 1
ATOM 748 N N . ALA A 1 96 ? 13.073 -5.484 -20.779 1.00 93.94 96 ALA A N 1
ATOM 749 C CA . ALA A 1 96 ? 13.074 -4.161 -20.164 1.00 93.94 96 ALA A CA 1
ATOM 750 C C . ALA A 1 96 ? 11.648 -3.627 -19.941 1.00 93.94 96 ALA A C 1
ATOM 752 O O . ALA A 1 96 ? 11.395 -2.964 -18.934 1.00 93.94 96 ALA A O 1
ATOM 753 N N . ARG A 1 97 ? 10.689 -3.957 -20.821 1.00 93.31 97 ARG A N 1
ATOM 754 C CA . ARG A 1 97 ? 9.273 -3.584 -20.643 1.00 93.31 97 ARG A CA 1
ATOM 755 C C . ARG A 1 97 ? 8.657 -4.332 -19.463 1.00 93.31 97 ARG A C 1
ATOM 757 O O . ARG A 1 97 ? 8.034 -3.701 -18.612 1.00 93.31 97 ARG A O 1
ATOM 764 N N . TRP A 1 98 ? 8.890 -5.639 -19.350 1.00 92.50 98 TRP A N 1
ATOM 765 C CA . TRP A 1 98 ? 8.458 -6.424 -18.184 1.00 92.50 98 TRP A CA 1
ATOM 766 C C . TRP A 1 98 ? 9.108 -5.934 -16.883 1.00 92.50 98 TRP A C 1
ATOM 768 O O . TRP A 1 98 ? 8.442 -5.821 -15.850 1.00 92.50 98 TRP A O 1
ATOM 778 N N . ALA A 1 99 ? 10.391 -5.571 -16.938 1.00 92.19 99 ALA A N 1
ATOM 779 C CA . ALA A 1 99 ? 11.115 -5.009 -15.807 1.00 92.19 99 ALA A CA 1
ATOM 780 C C . ALA A 1 99 ? 10.535 -3.665 -15.348 1.00 92.19 99 ALA A C 1
ATOM 782 O O . ALA A 1 99 ? 10.569 -3.402 -14.155 1.00 92.19 99 ALA A O 1
ATOM 783 N N . LEU A 1 100 ? 9.947 -2.847 -16.230 1.00 90.94 100 LEU A N 1
ATOM 784 C CA . LEU A 1 100 ? 9.217 -1.644 -15.811 1.00 90.94 100 LEU A CA 1
ATOM 785 C C . LEU A 1 100 ? 7.949 -1.986 -15.018 1.00 90.94 100 LEU A C 1
ATOM 787 O O . LEU A 1 100 ? 7.641 -1.293 -14.057 1.00 90.94 100 LEU A O 1
ATOM 791 N N . VAL A 1 101 ? 7.228 -3.058 -15.351 1.00 89.81 101 VAL A N 1
ATOM 792 C CA . VAL A 1 101 ? 6.051 -3.470 -14.564 1.00 89.81 101 VAL A CA 1
ATOM 793 C C . VAL A 1 101 ? 6.469 -3.913 -13.161 1.00 89.81 101 VAL A C 1
ATOM 795 O O . VAL A 1 101 ? 5.909 -3.439 -12.172 1.00 89.81 101 VAL A O 1
ATOM 798 N N . GLY A 1 102 ? 7.471 -4.795 -13.071 1.00 89.62 102 GLY A N 1
ATOM 799 C CA . GLY A 1 102 ? 8.002 -5.304 -11.799 1.00 89.62 102 GLY A CA 1
ATOM 800 C C . GLY A 1 102 ? 8.685 -4.215 -10.978 1.00 89.62 102 GLY A C 1
ATOM 801 O O . GLY A 1 102 ? 8.385 -4.082 -9.799 1.00 89.62 102 GLY A O 1
ATOM 802 N N . GLN A 1 103 ? 9.503 -3.412 -11.671 1.00 89.94 103 GLN A N 1
ATOM 803 C CA . GLN A 1 103 ? 9.685 -1.972 -11.533 1.00 89.94 103 GLN A CA 1
ATOM 804 C C . GLN A 1 103 ? 8.618 -1.393 -10.629 1.00 89.94 103 GLN A C 1
ATOM 806 O O . GLN A 1 103 ? 8.787 -1.417 -9.423 1.00 89.94 103 GLN A O 1
ATOM 811 N N . TYR A 1 104 ? 7.552 -0.878 -11.259 1.00 90.19 104 TYR A N 1
ATOM 812 C CA . TYR A 1 104 ? 6.506 0.047 -10.791 1.00 90.19 104 TYR A CA 1
ATOM 813 C C . TYR A 1 104 ? 5.312 -0.619 -10.125 1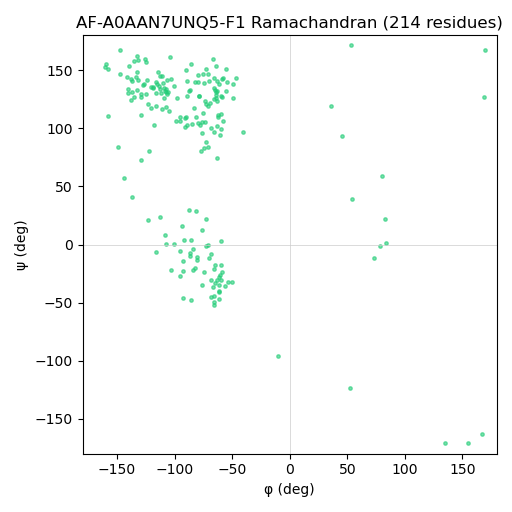.00 90.19 104 TYR A C 1
ATOM 815 O O . TYR A 1 104 ? 4.207 -0.072 -10.126 1.00 90.19 104 TYR A O 1
ATOM 823 N N . SER A 1 105 ? 5.551 -1.762 -9.492 1.00 90.56 105 SER A N 1
ATOM 824 C CA . SER A 1 105 ? 4.560 -2.459 -8.689 1.00 90.56 105 SER A CA 1
ATOM 825 C C . SER A 1 105 ? 5.135 -2.898 -7.349 1.00 90.56 105 SER A C 1
ATOM 827 O O . SER A 1 105 ? 6.295 -3.276 -7.215 1.00 90.56 105 SER A O 1
ATOM 829 N N . VAL A 1 106 ? 4.296 -2.851 -6.326 1.00 91.88 106 VAL A N 1
ATOM 830 C CA . VAL A 1 106 ? 4.530 -3.545 -5.068 1.00 91.88 106 VAL A CA 1
ATOM 831 C C . VAL A 1 106 ? 3.301 -4.378 -4.769 1.00 91.88 106 VAL A C 1
ATOM 833 O O . VAL A 1 106 ? 2.161 -3.953 -4.964 1.00 91.88 106 VAL A O 1
ATOM 836 N N . SER A 1 107 ? 3.518 -5.601 -4.320 1.00 95.44 107 SER A N 1
ATOM 837 C CA . SER A 1 107 ? 2.461 -6.380 -3.701 1.00 95.44 107 SER A CA 1
ATOM 838 C C . SER A 1 107 ? 3.016 -7.087 -2.490 1.00 95.44 107 SER A C 1
ATOM 840 O O . SER A 1 107 ? 4.167 -7.525 -2.504 1.00 95.44 107 SER A O 1
ATOM 842 N N . THR A 1 108 ? 2.206 -7.170 -1.447 1.00 97.25 108 THR A N 1
ATOM 843 C CA . THR A 1 108 ? 2.539 -7.836 -0.190 1.00 97.25 108 THR A CA 1
ATOM 844 C C . THR A 1 108 ? 1.324 -8.608 0.299 1.00 97.25 108 THR A C 1
ATOM 846 O O . THR A 1 108 ? 0.184 -8.277 -0.030 1.00 97.25 108 THR A O 1
ATOM 849 N N . GLY A 1 109 ? 1.561 -9.656 1.079 1.00 98.12 109 GLY A N 1
ATOM 850 C CA . GLY A 1 109 ? 0.495 -10.406 1.721 1.00 98.12 109 GLY A CA 1
ATOM 851 C C . GLY A 1 109 ? 0.970 -11.181 2.941 1.00 98.12 109 GLY A C 1
ATOM 852 O O . GLY A 1 109 ? 2.131 -11.603 3.036 1.00 98.12 109 GLY A O 1
ATOM 853 N N . GLY A 1 110 ? 0.054 -11.383 3.878 1.00 98.31 110 GLY A N 1
ATOM 854 C CA . GLY A 1 110 ? 0.296 -12.156 5.089 1.00 98.31 110 GLY A CA 1
ATOM 855 C C . GLY A 1 110 ? -0.625 -11.768 6.242 1.00 98.31 110 GLY A C 1
ATOM 856 O O . GLY A 1 110 ? -1.609 -11.063 6.024 1.00 98.31 110 GLY A O 1
ATOM 857 N N . PRO A 1 111 ? -0.360 -12.275 7.454 1.00 98.31 111 PRO A N 1
ATOM 858 C CA . PRO A 1 111 ? -1.149 -11.945 8.633 1.00 98.31 111 PRO A CA 1
ATOM 859 C C . PRO A 1 111 ? -1.045 -10.463 9.008 1.00 98.31 111 PRO A C 1
ATOM 861 O O . PRO A 1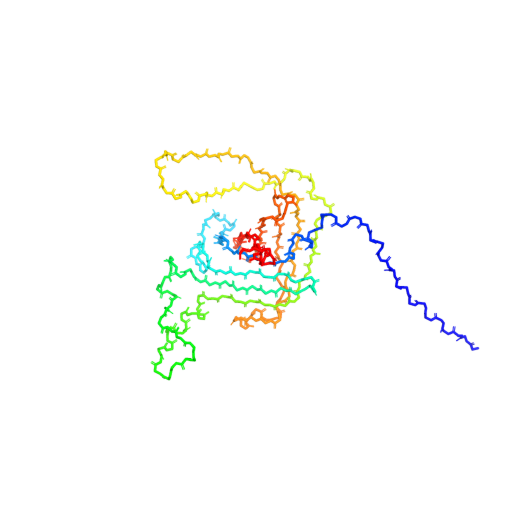 111 ? -0.012 -9.834 8.771 1.00 98.31 111 PRO A O 1
ATOM 864 N N . PHE A 1 112 ? -2.067 -9.923 9.665 1.00 97.31 112 PHE A N 1
ATOM 865 C CA . PHE A 1 112 ? -1.997 -8.610 10.297 1.00 97.31 112 PHE A CA 1
ATOM 866 C C . PHE A 1 112 ? -2.538 -8.637 11.726 1.00 97.31 112 PHE A C 1
ATOM 868 O O . PHE A 1 112 ? -3.480 -9.365 12.033 1.00 97.31 112 PHE A O 1
ATOM 875 N N . ASP A 1 113 ? -1.973 -7.779 12.572 1.00 94.94 113 ASP A N 1
ATOM 876 C CA . ASP A 1 113 ? -2.451 -7.521 13.927 1.00 94.94 113 ASP A CA 1
ATOM 877 C C . ASP A 1 113 ? -2.912 -6.071 14.055 1.00 94.94 113 ASP A C 1
ATOM 879 O O . ASP A 1 113 ? -2.267 -5.148 13.550 1.00 94.94 113 ASP A O 1
ATOM 883 N N . LEU A 1 114 ? -4.020 -5.859 14.766 1.00 92.44 114 LEU A N 1
ATOM 884 C CA . LEU A 1 114 ? -4.507 -4.528 15.115 1.00 92.44 114 LEU A CA 1
ATOM 885 C C . LEU A 1 114 ? -4.256 -4.242 16.591 1.00 92.44 114 LEU A C 1
ATOM 887 O O . LEU A 1 114 ? -4.656 -5.002 17.474 1.00 92.44 114 LEU A O 1
ATOM 891 N N . HIS A 1 115 ? -3.681 -3.075 16.851 1.00 90.38 115 HIS A N 1
ATOM 892 C CA . HIS A 1 115 ? -3.457 -2.524 18.178 1.00 90.38 115 HIS A CA 1
ATOM 893 C C . HIS A 1 115 ? -4.140 -1.154 18.273 1.00 90.38 115 HIS A C 1
ATOM 895 O O . HIS A 1 115 ? -3.483 -0.128 18.086 1.00 90.38 115 HIS A O 1
ATOM 901 N N . PRO A 1 116 ? -5.467 -1.116 18.504 1.00 84.81 116 PRO A N 1
ATOM 902 C CA . PRO A 1 116 ? -6.184 0.132 18.727 1.00 84.81 116 PRO A CA 1
ATOM 903 C C . PRO A 1 116 ? -5.637 0.892 19.928 1.00 84.81 116 PRO A C 1
ATOM 905 O O . PRO A 1 116 ? -5.337 0.288 20.964 1.00 84.81 116 PRO A O 1
ATOM 908 N N . ASP A 1 117 ? -5.585 2.215 19.820 1.00 83.62 117 ASP A N 1
ATOM 909 C CA . ASP A 1 117 ? -5.291 3.045 20.977 1.00 83.62 117 ASP A CA 1
ATOM 910 C C . ASP A 1 117 ? -6.433 2.930 21.989 1.00 83.62 117 ASP A C 1
ATOM 912 O O . ASP A 1 117 ? -7.613 2.844 21.644 1.00 83.62 117 ASP A O 1
ATOM 916 N N . LYS A 1 118 ? -6.087 2.942 23.277 1.00 64.62 118 LYS A N 1
ATOM 917 C CA . LYS A 1 118 ? -7.079 2.831 24.357 1.00 64.62 118 LYS A CA 1
ATOM 918 C C . LYS A 1 118 ? -7.992 4.062 24.464 1.00 64.62 118 LYS A C 1
ATOM 920 O O . LYS A 1 118 ? -8.947 4.019 25.233 1.00 64.62 118 LYS A O 1
ATOM 925 N N . ASP A 1 119 ? -7.695 5.134 23.724 1.00 54.06 119 ASP A N 1
ATOM 926 C CA . ASP A 1 119 ? -8.273 6.464 23.919 1.00 54.06 119 ASP A CA 1
ATOM 927 C C . ASP A 1 119 ? -8.506 7.213 22.590 1.00 54.06 119 ASP A C 1
ATOM 929 O O . ASP A 1 119 ? -7.991 8.303 22.351 1.00 54.06 119 ASP A O 1
ATOM 933 N N . THR A 1 120 ? -9.279 6.618 21.677 1.00 51.44 120 THR A N 1
ATOM 934 C CA . THR A 1 120 ? -9.560 7.205 20.349 1.00 51.44 120 THR A CA 1
ATOM 935 C C . THR A 1 120 ? -10.576 8.358 20.369 1.00 51.44 120 THR A C 1
ATOM 937 O O . THR A 1 120 ? -11.070 8.761 19.323 1.00 51.44 120 THR A O 1
ATOM 940 N N . ARG A 1 121 ? -10.924 8.899 21.547 1.00 47.47 121 ARG A N 1
ATOM 941 C CA . ARG A 1 121 ? -11.897 9.999 21.699 1.00 47.47 121 ARG A CA 1
ATOM 942 C C . ARG A 1 121 ? -11.286 11.351 22.071 1.00 47.47 121 ARG A C 1
ATOM 944 O O . ARG A 1 121 ? -12.027 12.321 22.194 1.00 47.47 121 ARG A O 1
ATOM 951 N N . ASN A 1 122 ? -9.966 11.453 22.221 1.00 38.16 122 ASN A N 1
ATOM 952 C CA . ASN A 1 122 ? -9.335 12.719 22.588 1.00 38.16 122 ASN A CA 1
ATOM 953 C C . ASN A 1 122 ? -8.929 13.527 21.348 1.00 38.16 122 ASN A C 1
ATOM 955 O O . ASN A 1 122 ? -7.894 13.300 20.726 1.00 38.16 122 ASN A O 1
ATOM 959 N N . GLU A 1 123 ? -9.759 14.522 21.040 1.00 45.56 123 GLU A N 1
ATOM 960 C CA . GLU A 1 123 ? -9.732 15.436 19.888 1.00 45.56 123 GLU A CA 1
ATOM 961 C C . GLU A 1 123 ? -8.456 16.302 19.733 1.00 45.56 123 GLU A C 1
ATOM 963 O O . GLU A 1 123 ? -8.371 17.133 18.831 1.00 45.56 123 GLU A O 1
ATOM 968 N N . ALA A 1 124 ? -7.442 16.147 20.587 1.00 38.91 124 ALA A N 1
ATOM 969 C CA . ALA A 1 124 ? -6.402 17.161 20.776 1.00 38.91 124 ALA A CA 1
ATOM 970 C C . ALA A 1 124 ? -5.197 17.092 19.813 1.00 38.91 124 ALA A C 1
ATOM 972 O O . ALA A 1 124 ? -4.409 18.034 19.788 1.00 38.91 124 ALA A O 1
ATOM 973 N N . ASN A 1 125 ? -5.038 16.031 19.011 1.00 37.09 125 ASN A N 1
ATOM 974 C CA . ASN A 1 125 ? -3.808 15.805 18.225 1.00 37.09 125 ASN A CA 1
ATOM 975 C C . ASN A 1 125 ? -4.017 15.673 16.705 1.00 37.09 125 ASN A C 1
ATOM 977 O O . ASN A 1 125 ? -3.160 15.120 16.015 1.00 37.09 125 ASN A O 1
ATOM 981 N N . ALA A 1 126 ? -5.127 16.176 16.156 1.00 43.56 126 ALA A N 1
ATOM 982 C CA . ALA A 1 126 ? -5.388 16.104 14.718 1.00 43.56 126 ALA A CA 1
ATOM 983 C C . ALA A 1 126 ? -4.332 16.896 13.918 1.00 43.56 126 ALA A C 1
ATOM 985 O O . ALA A 1 126 ? -4.365 18.126 13.835 1.00 43.56 126 ALA A O 1
ATOM 986 N N . GLY A 1 127 ? -3.376 16.176 13.326 1.00 38.81 127 GLY A N 1
ATOM 987 C CA . GLY A 1 127 ? -2.417 16.725 12.375 1.00 38.81 127 GLY A CA 1
ATOM 988 C C . GLY A 1 127 ? -3.134 17.435 11.223 1.00 38.81 127 GLY A C 1
ATOM 989 O O . GLY A 1 127 ? -4.173 16.990 10.736 1.00 38.81 127 GLY A O 1
ATOM 990 N N . LYS A 1 128 ? -2.583 18.574 10.799 1.00 33.59 128 LYS A N 1
ATOM 991 C CA . LYS A 1 128 ? -3.143 19.429 9.748 1.00 33.59 128 LYS A CA 1
ATOM 992 C C . LYS A 1 128 ? -3.260 18.654 8.433 1.00 33.59 128 LYS A C 1
ATOM 994 O O . LYS A 1 128 ? -2.254 18.321 7.814 1.00 33.59 128 LYS A O 1
ATOM 999 N N . PHE A 1 129 ? -4.494 18.406 8.010 1.00 38.28 129 PHE A N 1
ATOM 1000 C CA . PHE A 1 129 ? -4.820 17.589 6.850 1.00 38.28 129 PHE A CA 1
ATOM 1001 C C . PHE A 1 129 ? -5.324 18.452 5.681 1.00 38.28 129 PHE A C 1
ATOM 1003 O O . PHE A 1 129 ? -6.196 19.294 5.878 1.00 38.28 129 PHE A O 1
ATOM 1010 N N . ILE A 1 130 ? -4.792 18.257 4.465 1.00 35.34 130 ILE A N 1
ATOM 1011 C CA . ILE A 1 130 ? -5.257 18.933 3.238 1.00 35.34 130 ILE A CA 1
ATOM 1012 C C . ILE A 1 130 ? -5.773 17.872 2.261 1.00 35.34 130 ILE A C 1
ATOM 1014 O O . ILE A 1 130 ? -4.995 17.188 1.604 1.00 35.34 130 ILE A O 1
ATOM 1018 N N . MET A 1 131 ? -7.096 17.748 2.155 1.00 36.38 131 MET A N 1
ATOM 1019 C CA . MET A 1 131 ? -7.754 16.959 1.111 1.00 36.38 131 MET A CA 1
ATOM 1020 C C . MET A 1 131 ? -8.020 17.863 -0.096 1.00 36.38 131 MET A C 1
ATOM 1022 O O . MET A 1 131 ? -8.884 18.738 -0.041 1.00 36.38 131 MET A O 1
ATOM 1026 N N . ILE A 1 132 ? -7.299 17.665 -1.202 1.00 36.62 132 ILE A N 1
ATOM 1027 C CA . ILE A 1 132 ? -7.626 18.324 -2.473 1.00 36.62 132 ILE A CA 1
ATOM 1028 C C . ILE A 1 132 ? -8.693 17.474 -3.170 1.00 36.62 132 ILE A C 1
ATOM 1030 O O . ILE A 1 132 ? -8.393 16.421 -3.729 1.00 36.62 132 ILE A O 1
ATOM 1034 N N . LYS A 1 133 ? -9.955 17.919 -3.142 1.00 33.38 133 LYS A N 1
ATOM 1035 C CA . LYS A 1 133 ? -10.999 17.340 -4.001 1.00 33.38 133 LYS A CA 1
ATOM 1036 C C . LYS A 1 133 ? -10.643 17.614 -5.464 1.00 33.38 133 LYS A C 1
ATOM 1038 O O . LYS A 1 133 ? -10.468 18.765 -5.855 1.00 33.38 133 LYS A O 1
ATOM 1043 N N . LYS A 1 134 ? -10.597 16.566 -6.288 1.00 34.28 134 LYS A N 1
ATOM 1044 C CA . LYS A 1 134 ? -10.542 16.696 -7.747 1.00 34.28 134 LYS A CA 1
ATOM 1045 C C . LYS A 1 134 ? -11.940 17.068 -8.247 1.00 34.28 134 LYS A C 1
ATOM 1047 O O . LYS A 1 134 ? -12.792 16.202 -8.412 1.00 34.28 134 LYS A O 1
ATOM 1052 N N . THR A 1 135 ? -12.202 18.356 -8.449 1.00 35.00 135 THR A N 1
ATOM 1053 C CA . THR A 1 135 ? -13.408 18.820 -9.144 1.00 35.00 135 THR A CA 1
ATOM 1054 C C . THR A 1 135 ? -13.233 18.580 -10.640 1.00 35.00 135 THR A C 1
ATOM 1056 O O . THR A 1 135 ? -12.386 19.196 -11.285 1.00 35.00 135 THR A O 1
ATOM 1059 N N . THR A 1 136 ? -14.029 17.682 -11.218 1.00 38.09 136 THR A N 1
ATOM 1060 C CA . THR A 1 136 ? -14.274 17.674 -12.665 1.00 38.09 136 THR A CA 1
ATOM 1061 C C . THR A 1 136 ? -14.976 18.980 -13.035 1.00 38.09 136 THR A C 1
ATOM 1063 O O . THR A 1 136 ? -15.978 19.351 -12.429 1.00 38.09 136 THR A O 1
ATOM 1066 N N . ALA A 1 137 ? -14.378 19.718 -13.966 1.00 41.66 137 ALA A N 1
ATOM 1067 C CA . ALA A 1 137 ? -14.684 21.112 -14.242 1.00 41.66 137 ALA A CA 1
ATOM 1068 C C . ALA A 1 137 ? -16.114 21.349 -14.759 1.00 41.66 137 ALA A C 1
ATOM 1070 O O . ALA A 1 137 ? -16.505 20.792 -15.779 1.00 41.66 137 ALA A O 1
ATOM 1071 N N . ALA A 1 138 ? -16.819 22.284 -14.120 1.00 37.84 138 ALA A N 1
ATOM 1072 C CA . ALA A 1 138 ? -17.708 23.241 -14.774 1.00 37.84 138 ALA A CA 1
ATOM 1073 C C . ALA A 1 138 ? -17.887 24.457 -13.843 1.00 37.84 138 ALA A C 1
ATOM 1075 O O . ALA A 1 138 ? -18.468 24.339 -12.773 1.00 37.84 138 ALA A O 1
ATOM 1076 N N . GLN A 1 139 ? -17.324 25.598 -14.254 1.00 38.06 139 GLN A N 1
ATOM 1077 C CA . GLN A 1 139 ? -17.616 26.962 -13.778 1.00 38.06 139 GLN A CA 1
ATOM 1078 C C . GLN A 1 139 ? -17.717 27.185 -12.255 1.00 38.06 139 GLN A C 1
ATOM 1080 O O . GLN A 1 139 ? -18.783 27.151 -11.654 1.00 38.06 139 GLN A O 1
ATOM 1085 N N . GLY A 1 140 ? -16.592 27.571 -11.658 1.00 34.28 140 GLY A N 1
ATOM 1086 C CA . GLY A 1 140 ? -16.550 28.186 -10.335 1.00 34.28 140 GLY A CA 1
ATOM 1087 C C . GLY A 1 140 ? -15.117 28.241 -9.833 1.00 34.28 140 GLY A C 1
ATOM 1088 O O . GLY A 1 140 ? -14.419 27.231 -9.859 1.00 34.28 140 GLY A O 1
ATOM 1089 N N . SER A 1 141 ? -14.655 29.422 -9.427 1.00 34.16 141 SER A N 1
ATOM 1090 C CA . SER A 1 141 ? -13.350 29.619 -8.789 1.00 34.16 141 SER A CA 1
ATOM 1091 C C . SER A 1 141 ? -13.117 28.568 -7.691 1.00 34.16 141 SER A C 1
ATOM 1093 O O . SER A 1 141 ? -14.077 28.226 -6.998 1.00 34.16 141 SER A O 1
ATOM 1095 N N . PRO A 1 142 ? -11.884 28.064 -7.491 1.00 37.06 142 PRO A N 1
ATOM 1096 C CA . PRO A 1 142 ? -11.599 27.082 -6.449 1.00 37.06 142 PRO A CA 1
ATOM 1097 C C . PRO A 1 142 ? -11.945 27.671 -5.076 1.00 37.06 142 PRO A C 1
ATOM 1099 O O . PRO A 1 142 ? -11.187 28.454 -4.505 1.00 37.06 142 PRO A O 1
ATOM 1102 N N . GLN A 1 143 ? -13.117 27.322 -4.547 1.00 33.12 143 GLN A N 1
ATOM 1103 C CA . GLN A 1 143 ? -13.470 27.623 -3.170 1.00 33.12 143 GLN A CA 1
ATOM 1104 C C . GLN A 1 143 ? -12.666 26.683 -2.275 1.00 33.12 143 GLN A C 1
ATOM 1106 O O . GLN A 1 143 ? -12.937 25.488 -2.178 1.00 33.12 143 GLN A O 1
ATOM 1111 N N . SER A 1 144 ? -11.645 27.250 -1.637 1.00 35.00 144 SER A N 1
ATOM 1112 C CA . SER A 1 144 ? -10.948 26.652 -0.506 1.00 35.00 144 SER A CA 1
ATOM 1113 C C . SER A 1 144 ? -11.948 26.448 0.636 1.00 35.00 144 SER A C 1
ATOM 1115 O O . SER A 1 144 ? -12.218 27.364 1.412 1.00 35.00 144 SER A O 1
ATOM 1117 N N . LEU A 1 145 ? -12.532 25.253 0.730 1.00 34.31 145 LEU A N 1
ATOM 1118 C CA . LEU A 1 145 ? -13.254 24.817 1.922 1.00 34.31 145 LEU A CA 1
ATOM 1119 C C . LEU A 1 145 ? -12.218 24.423 2.980 1.00 34.31 145 LEU A C 1
ATOM 1121 O O . LEU A 1 145 ? -11.891 23.253 3.152 1.00 34.31 145 LEU A O 1
ATOM 1125 N N . TYR A 1 146 ? -11.673 25.426 3.668 1.00 32.97 146 TYR A N 1
ATOM 1126 C CA . TYR A 1 146 ? -10.860 25.236 4.867 1.00 32.97 146 TYR A CA 1
ATOM 1127 C C . TYR A 1 146 ? -11.791 24.783 6.004 1.00 32.97 146 TYR A C 1
ATOM 1129 O O . TYR A 1 146 ? -12.299 25.595 6.774 1.00 32.97 146 TYR A O 1
ATOM 1137 N N . GLN A 1 147 ? -12.083 23.485 6.080 1.00 37.66 147 GLN A N 1
ATOM 1138 C CA . GLN A 1 147 ? -12.643 22.890 7.292 1.00 37.66 147 GLN A CA 1
ATOM 1139 C C . GLN A 1 147 ? -11.477 22.442 8.174 1.00 37.66 147 GLN A C 1
ATOM 1141 O O . GLN A 1 147 ? -10.562 21.765 7.707 1.00 37.66 147 GLN A O 1
ATOM 1146 N N . SER A 1 148 ? -11.490 22.868 9.440 1.00 40.78 148 SER A N 1
ATOM 1147 C CA . SER A 1 148 ? -10.574 22.360 10.467 1.00 40.78 148 SER A CA 1
ATOM 1148 C C . SER A 1 148 ? -10.588 20.824 10.444 1.00 40.78 148 SER A C 1
ATOM 1150 O O . SER A 1 148 ? -11.681 20.263 10.313 1.00 40.78 148 SER A O 1
ATOM 1152 N N . PRO A 1 149 ? -9.439 20.128 10.557 1.00 52.59 149 PRO A N 1
ATOM 1153 C CA . PRO A 1 149 ? -9.424 18.673 10.500 1.00 52.59 149 PRO A CA 1
ATOM 1154 C C . PRO A 1 149 ? -10.306 18.113 11.615 1.00 52.59 149 PRO A C 1
ATOM 1156 O O . PRO A 1 149 ? -10.143 18.474 12.781 1.00 52.59 149 PRO A O 1
ATOM 1159 N N . ARG A 1 150 ? -11.251 17.244 11.253 1.00 61.81 150 ARG A N 1
ATOM 1160 C CA . ARG A 1 150 ? -11.970 16.425 12.228 1.00 61.81 150 ARG A CA 1
ATOM 1161 C C . ARG A 1 150 ? -10.942 15.501 12.878 1.00 61.81 150 ARG A C 1
ATOM 1163 O O . ARG A 1 150 ? -10.144 14.893 12.162 1.00 61.81 150 ARG A O 1
ATOM 1170 N N . ALA A 1 151 ? -10.933 15.419 14.206 1.00 68.31 151 ALA A N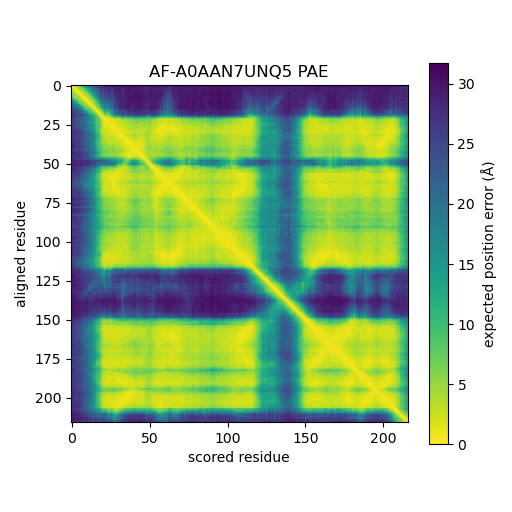 1
ATOM 1171 C CA . ALA A 1 151 ? -10.111 14.429 14.886 1.00 68.31 151 ALA A CA 1
ATOM 1172 C C . ALA A 1 151 ? -10.500 13.017 14.412 1.00 68.31 151 ALA A C 1
ATOM 1174 O O . ALA A 1 151 ? -11.684 12.779 14.141 1.00 68.31 151 ALA A O 1
ATOM 1175 N N . PRO A 1 152 ? -9.531 12.099 14.267 1.00 76.69 152 PRO A N 1
ATOM 1176 C CA . PRO A 1 152 ? -9.844 10.725 13.914 1.00 76.69 152 PRO A CA 1
ATOM 1177 C C . PRO A 1 152 ? -10.716 10.091 15.003 1.00 76.69 152 PRO A C 1
ATOM 1179 O O . PRO A 1 152 ? -10.481 10.279 16.193 1.00 76.69 152 PRO A O 1
ATOM 1182 N N . LEU A 1 153 ? -11.724 9.336 14.573 1.00 77.56 153 LEU A N 1
ATOM 1183 C CA . LEU A 1 153 ? -12.640 8.591 15.434 1.00 77.56 153 LEU A CA 1
ATOM 1184 C C . LEU A 1 153 ? -11.981 7.322 15.996 1.00 77.56 153 LEU A C 1
ATOM 1186 O O . LEU A 1 153 ? -12.242 6.915 17.130 1.00 77.56 153 LEU A O 1
ATOM 1190 N N . PHE A 1 154 ? -11.119 6.697 15.187 1.00 82.38 154 PHE A N 1
ATOM 1191 C CA . PHE A 1 154 ? -10.315 5.545 15.579 1.00 82.38 154 PHE A CA 1
ATOM 1192 C C . PHE A 1 154 ? -8.869 5.747 15.161 1.00 82.38 154 PHE A C 1
ATOM 1194 O O . PHE A 1 154 ? -8.592 6.076 14.007 1.00 82.38 154 PHE A O 1
ATOM 1201 N N . THR A 1 155 ? -7.963 5.483 16.095 1.00 88.50 155 THR A N 1
ATOM 1202 C CA . THR A 1 155 ? -6.523 5.454 15.865 1.00 88.50 155 THR A CA 1
ATOM 1203 C C . THR A 1 155 ? -5.914 4.200 16.465 1.00 88.50 155 THR A C 1
ATOM 1205 O O . THR A 1 155 ? -6.491 3.547 17.343 1.00 88.50 155 THR A O 1
ATOM 1208 N N . GLY A 1 156 ? -4.740 3.846 15.969 1.00 90.81 156 GLY A N 1
ATOM 1209 C CA . GLY A 1 156 ? -3.935 2.778 16.528 1.00 90.81 156 GLY A CA 1
ATOM 1210 C C . GLY A 1 156 ? -2.825 2.384 15.578 1.00 90.81 156 GLY A C 1
ATOM 1211 O O . GLY A 1 156 ? -2.502 3.102 14.631 1.00 90.81 156 GLY A O 1
ATOM 1212 N N . THR A 1 157 ? -2.253 1.213 15.826 1.00 94.19 157 THR A N 1
ATOM 1213 C CA . THR A 1 157 ? -1.229 0.618 14.967 1.00 94.19 157 THR A CA 1
ATOM 1214 C C . THR A 1 157 ? -1.764 -0.647 14.310 1.00 94.19 157 THR A C 1
ATOM 1216 O O . THR A 1 157 ? -2.404 -1.466 14.965 1.00 94.19 157 THR A O 1
ATOM 1219 N N . ILE A 1 158 ? -1.488 -0.813 13.021 1.00 95.19 158 ILE A N 1
ATOM 1220 C CA . ILE A 1 158 ? -1.597 -2.085 12.314 1.00 95.19 158 ILE A CA 1
ATOM 1221 C C . ILE A 1 158 ? -0.190 -2.617 12.053 1.00 95.19 158 ILE A C 1
ATOM 1223 O O . ILE A 1 158 ? 0.663 -1.902 11.524 1.00 95.19 158 ILE A O 1
ATOM 1227 N N . THR A 1 159 ? 0.037 -3.872 12.415 1.00 96.88 159 THR A N 1
ATOM 1228 C CA . THR A 1 159 ? 1.270 -4.601 12.121 1.00 96.88 159 THR A CA 1
ATOM 1229 C C . THR A 1 159 ? 0.978 -5.577 10.993 1.00 96.88 159 THR A C 1
ATOM 1231 O O . THR A 1 159 ? 0.189 -6.494 11.186 1.00 96.88 159 THR A O 1
ATOM 1234 N N . ASN A 1 160 ? 1.592 -5.406 9.824 1.00 96.69 160 ASN A N 1
ATOM 1235 C CA . ASN A 1 160 ? 1.491 -6.375 8.728 1.00 96.69 160 ASN A CA 1
ATOM 1236 C C . ASN A 1 160 ? 2.718 -7.288 8.742 1.00 96.69 160 ASN A C 1
ATOM 1238 O O . ASN A 1 160 ? 3.844 -6.798 8.690 1.00 96.69 160 ASN A O 1
ATOM 1242 N N . HIS A 1 161 ? 2.510 -8.601 8.777 1.00 97.75 161 HIS A N 1
ATOM 1243 C CA . HIS A 1 161 ? 3.567 -9.611 8.723 1.00 97.75 161 HIS A CA 1
ATOM 1244 C C . HIS A 1 161 ? 3.692 -10.136 7.299 1.00 97.75 161 HIS A C 1
ATOM 1246 O O . HIS A 1 161 ? 2.850 -10.893 6.820 1.00 97.75 161 HIS A O 1
ATOM 1252 N N . ILE A 1 162 ? 4.745 -9.729 6.599 1.00 97.88 162 ILE A N 1
ATOM 1253 C CA . ILE A 1 162 ? 4.884 -9.999 5.170 1.00 97.88 162 ILE A CA 1
ATOM 1254 C C . ILE A 1 162 ? 5.405 -11.421 4.971 1.00 97.88 162 ILE A C 1
ATOM 1256 O O . ILE A 1 162 ? 6.568 -11.725 5.229 1.00 97.88 162 ILE A O 1
ATOM 1260 N N . THR A 1 163 ? 4.541 -12.295 4.463 1.00 98.19 163 THR A N 1
ATOM 1261 C CA . THR A 1 163 ? 4.875 -13.699 4.158 1.00 98.19 163 THR A CA 1
ATOM 1262 C C . THR A 1 163 ? 5.082 -13.944 2.667 1.00 98.19 163 THR A C 1
ATOM 1264 O O . THR A 1 163 ? 5.773 -14.883 2.284 1.00 98.19 163 THR A O 1
ATOM 1267 N N . THR A 1 164 ? 4.529 -13.073 1.824 1.00 97.88 164 THR A N 1
ATOM 1268 C CA . THR A 1 164 ? 4.727 -13.063 0.375 1.00 97.88 164 THR A CA 1
ATOM 1269 C C . THR A 1 164 ? 4.817 -11.624 -0.122 1.00 97.88 164 THR A C 1
ATOM 1271 O O . THR A 1 164 ? 4.145 -10.742 0.417 1.00 97.88 164 THR A O 1
ATOM 1274 N N . ALA A 1 165 ? 5.663 -11.370 -1.120 1.00 96.88 165 ALA A N 1
ATOM 1275 C CA . ALA A 1 165 ? 5.800 -10.056 -1.735 1.00 96.88 165 ALA A CA 1
ATOM 1276 C C . ALA A 1 165 ? 6.422 -10.132 -3.135 1.00 96.88 165 ALA A C 1
ATOM 1278 O O . ALA A 1 165 ? 7.196 -11.045 -3.424 1.00 96.88 165 ALA A O 1
ATOM 1279 N N . THR A 1 166 ? 6.148 -9.133 -3.980 1.00 93.00 166 THR A N 1
ATOM 1280 C CA . THR A 1 166 ? 6.853 -8.960 -5.268 1.00 93.00 166 THR A CA 1
ATOM 1281 C C . THR A 1 166 ? 8.316 -8.576 -5.074 1.00 93.00 166 THR A C 1
ATOM 1283 O O . THR A 1 166 ? 9.158 -8.941 -5.888 1.00 93.00 166 THR A O 1
ATOM 1286 N N . LEU A 1 167 ? 8.626 -7.865 -3.985 1.00 91.81 167 LEU A N 1
ATOM 1287 C CA . LEU A 1 167 ? 9.982 -7.545 -3.551 1.00 91.81 167 LEU A CA 1
ATOM 1288 C C . LEU A 1 167 ? 10.435 -8.591 -2.520 1.00 91.81 167 LEU A C 1
ATOM 1290 O O . LEU A 1 167 ? 10.004 -8.519 -1.366 1.00 91.81 167 LEU A O 1
ATOM 1294 N N . PRO A 1 168 ? 11.335 -9.533 -2.870 1.00 93.56 168 PRO A N 1
ATOM 1295 C CA . PRO A 1 168 ? 11.733 -10.605 -1.954 1.00 93.56 168 PRO A CA 1
ATOM 1296 C C . PRO A 1 168 ? 12.367 -10.094 -0.659 1.00 93.56 168 PRO A C 1
ATOM 1298 O O . PRO A 1 168 ? 12.286 -10.747 0.375 1.00 93.56 168 PRO A O 1
ATOM 1301 N N . SER A 1 169 ? 12.964 -8.900 -0.694 1.00 94.06 169 SER A N 1
ATOM 1302 C CA . SER A 1 169 ? 13.559 -8.258 0.478 1.00 94.06 169 SER A CA 1
ATOM 1303 C C . SER A 1 169 ? 12.544 -7.895 1.566 1.00 94.06 169 SER A C 1
ATOM 1305 O O . SER A 1 169 ? 12.974 -7.661 2.696 1.00 94.06 169 SER A O 1
ATOM 1307 N N . LEU A 1 170 ? 11.242 -7.838 1.252 1.00 93.44 170 LEU A N 1
ATOM 1308 C CA . LEU A 1 170 ? 10.163 -7.571 2.208 1.00 93.44 170 LEU A CA 1
ATOM 1309 C C . LEU A 1 170 ? 9.692 -8.827 2.951 1.00 93.44 170 LEU A C 1
ATOM 1311 O O . LEU A 1 170 ? 9.126 -8.708 4.034 1.00 93.44 170 LEU A O 1
ATOM 1315 N N . VAL A 1 171 ? 9.925 -10.021 2.402 1.00 97.44 171 VAL A N 1
ATOM 1316 C CA . VAL A 1 171 ? 9.476 -11.275 3.021 1.00 97.44 171 VAL A CA 1
ATOM 1317 C C . VAL A 1 171 ? 10.161 -11.472 4.375 1.00 97.44 171 VAL A C 1
ATOM 1319 O O . VAL A 1 171 ? 11.374 -11.321 4.505 1.00 97.44 171 VAL A O 1
ATOM 1322 N N . GLY A 1 172 ? 9.368 -11.809 5.392 1.00 97.06 172 GLY A N 1
ATOM 1323 C CA . GLY A 1 172 ? 9.812 -11.978 6.774 1.00 97.06 172 GLY A CA 1
ATOM 1324 C C . GLY A 1 172 ? 9.894 -10.678 7.580 1.00 97.06 172 GLY A C 1
ATOM 1325 O O . GLY A 1 172 ? 10.275 -10.726 8.748 1.00 97.06 172 GLY A O 1
ATOM 1326 N N . ARG A 1 173 ? 9.548 -9.522 6.996 1.00 95.81 173 ARG A N 1
ATOM 1327 C CA . ARG A 1 173 ? 9.454 -8.252 7.730 1.00 95.81 173 ARG A CA 1
ATOM 1328 C C . ARG A 1 173 ? 8.083 -8.078 8.375 1.00 95.81 173 ARG A C 1
ATOM 1330 O O . ARG A 1 173 ? 7.078 -8.576 7.869 1.00 95.81 173 ARG A O 1
ATOM 1337 N N . SER A 1 174 ? 8.058 -7.279 9.438 1.00 96.00 174 SER A N 1
ATOM 1338 C CA . SER A 1 174 ? 6.833 -6.712 9.997 1.00 96.00 174 SER A CA 1
ATOM 1339 C C . SER A 1 174 ? 6.816 -5.203 9.764 1.00 96.00 174 SER A C 1
ATOM 1341 O O . SER A 1 174 ? 7.796 -4.512 10.055 1.00 96.00 174 SER A O 1
ATOM 1343 N N . GLU A 1 175 ? 5.709 -4.690 9.237 1.00 94.12 175 GLU A N 1
ATOM 1344 C CA . GLU A 1 175 ? 5.506 -3.266 8.975 1.00 94.12 175 GLU A CA 1
ATOM 1345 C C . GLU A 1 175 ? 4.453 -2.693 9.918 1.00 94.12 175 GLU A C 1
ATOM 1347 O O . GLU A 1 175 ? 3.281 -3.067 9.860 1.00 94.12 175 GLU A O 1
ATOM 1352 N N . ASN A 1 176 ? 4.877 -1.752 10.760 1.00 95.12 176 ASN A N 1
ATOM 1353 C CA . ASN A 1 176 ? 4.010 -1.063 11.709 1.00 95.12 176 ASN A CA 1
ATOM 1354 C C . ASN A 1 176 ? 3.537 0.255 11.102 1.00 95.12 176 ASN A C 1
ATOM 1356 O O . ASN A 1 176 ? 4.328 1.189 10.959 1.00 95.12 176 ASN A O 1
ATOM 1360 N N . SER A 1 177 ? 2.255 0.338 10.768 1.00 95.44 177 SER A N 1
ATOM 1361 C CA . SER A 1 177 ? 1.628 1.568 10.286 1.00 95.44 177 SER A CA 1
ATOM 1362 C C . SER A 1 177 ? 0.667 2.117 11.325 1.00 95.44 177 SER A C 1
ATOM 1364 O O . SER A 1 177 ? -0.098 1.367 11.926 1.00 95.44 177 SER A O 1
ATOM 1366 N N . LEU A 1 178 ? 0.660 3.432 11.506 1.00 95.25 178 LEU A N 1
ATOM 1367 C CA . LEU A 1 178 ? -0.427 4.091 12.221 1.00 95.25 178 LEU A CA 1
ATOM 1368 C C . LEU A 1 178 ? -1.651 4.121 11.317 1.00 95.25 178 LEU A C 1
ATOM 1370 O O . LEU A 1 178 ? -1.514 4.408 10.127 1.00 95.25 178 LEU A O 1
ATOM 1374 N N . PHE A 1 179 ? -2.826 3.865 11.876 1.00 93.75 179 PHE A N 1
ATOM 1375 C CA . PHE A 1 179 ? -4.083 4.018 11.163 1.00 93.75 179 PHE A CA 1
ATOM 1376 C C . PHE A 1 179 ? -4.941 5.123 11.765 1.00 93.75 179 PHE A C 1
ATOM 1378 O O . PHE A 1 179 ? -4.916 5.348 12.974 1.00 93.75 179 PHE A O 1
ATOM 1385 N N . GLU A 1 180 ? -5.721 5.784 10.914 1.00 91.94 180 GLU A N 1
ATOM 1386 C CA . GLU A 1 180 ? -6.689 6.812 11.299 1.00 91.94 180 GLU A CA 1
ATOM 1387 C C . GLU A 1 180 ? -7.984 6.622 10.494 1.00 91.94 180 GLU A C 1
ATOM 1389 O O . GLU A 1 180 ? -7.945 6.624 9.262 1.00 91.94 180 GLU A O 1
ATOM 1394 N N . PHE A 1 181 ? -9.123 6.480 11.179 1.00 89.56 181 PHE A N 1
ATOM 1395 C CA . PHE A 1 181 ? -10.469 6.544 10.588 1.00 89.56 181 PHE A CA 1
ATOM 1396 C C . PHE A 1 181 ? -11.139 7.861 10.969 1.00 89.56 181 PHE A C 1
ATOM 1398 O O . PHE A 1 181 ? -11.007 8.313 12.106 1.00 89.56 181 PHE A O 1
ATOM 1405 N N . PHE A 1 182 ? -11.891 8.460 10.046 1.00 82.94 182 PHE A N 1
ATOM 1406 C CA . PHE A 1 182 ? -12.458 9.809 10.214 1.00 82.94 182 PHE A CA 1
ATOM 1407 C C . PHE A 1 182 ? -13.990 9.845 10.243 1.00 82.94 182 PHE A C 1
ATOM 1409 O O . PHE A 1 182 ? -14.576 10.905 10.486 1.00 82.94 182 PHE A O 1
ATOM 1416 N N . ASP A 1 183 ? -14.641 8.712 9.992 1.00 81.62 183 ASP A N 1
ATOM 1417 C CA . ASP A 1 183 ? -16.093 8.576 9.965 1.00 81.62 183 ASP A CA 1
ATOM 1418 C C . ASP A 1 183 ? -16.552 7.312 10.708 1.00 81.62 183 ASP A C 1
ATOM 1420 O O . ASP A 1 183 ? -15.775 6.387 10.949 1.00 81.62 183 ASP A O 1
ATOM 1424 N N . GLU A 1 184 ? -17.818 7.322 11.132 1.00 79.56 184 GLU A N 1
ATOM 1425 C CA . GLU A 1 184 ? -18.455 6.212 11.857 1.00 79.56 184 GLU A CA 1
ATOM 1426 C C . GLU A 1 184 ? -18.776 5.029 10.931 1.00 79.56 184 GLU A C 1
ATOM 1428 O O . GLU A 1 184 ? -18.843 3.889 11.387 1.00 79.56 184 GLU A O 1
ATOM 1433 N N . ASP A 1 185 ? -18.912 5.296 9.630 1.00 84.06 185 ASP A N 1
ATOM 1434 C CA . ASP A 1 185 ? -19.278 4.320 8.599 1.00 84.06 185 ASP A CA 1
ATOM 1435 C C . ASP A 1 185 ? -18.074 3.513 8.067 1.00 84.06 185 ASP A C 1
ATOM 1437 O O . ASP A 1 185 ? -18.228 2.602 7.248 1.00 84.06 185 ASP A O 1
ATOM 1441 N N . CYS A 1 186 ? -16.863 3.838 8.525 1.00 88.00 186 CYS A N 1
ATOM 1442 C CA . CYS A 1 186 ? -15.598 3.279 8.061 1.00 88.00 186 CYS A CA 1
ATOM 1443 C C . CYS A 1 186 ? -15.411 3.403 6.531 1.00 88.00 186 CYS A C 1
ATOM 1445 O O . CYS A 1 186 ? -14.916 2.480 5.888 1.00 88.00 186 CYS A O 1
ATOM 1447 N N . ASN A 1 187 ? -15.818 4.515 5.918 1.00 90.50 187 ASN A N 1
ATOM 1448 C CA . ASN A 1 187 ? -15.758 4.706 4.463 1.00 90.50 187 ASN A CA 1
ATOM 1449 C C . ASN A 1 187 ? -14.375 5.144 3.968 1.00 90.50 187 ASN A C 1
ATOM 1451 O O . ASN A 1 187 ? -14.051 4.971 2.787 1.00 90.50 187 ASN A O 1
ATOM 1455 N N . GLY A 1 188 ? -13.547 5.688 4.856 1.00 91.94 188 GLY A N 1
ATOM 1456 C CA . GLY A 1 188 ? -12.185 6.090 4.540 1.00 91.94 188 GLY A CA 1
ATOM 1457 C C . GLY A 1 188 ? -11.236 5.931 5.716 1.00 91.94 188 GLY A C 1
ATOM 1458 O O . GLY A 1 188 ? -11.606 6.126 6.876 1.00 91.94 188 GLY A O 1
ATOM 1459 N N . HIS A 1 189 ? -9.988 5.603 5.399 1.00 93.50 189 HIS A N 1
ATOM 1460 C CA . HIS A 1 189 ? -8.920 5.567 6.387 1.00 93.50 189 HIS A CA 1
ATOM 1461 C C . HIS A 1 189 ? -7.577 5.944 5.783 1.00 93.50 189 HIS A C 1
ATOM 1463 O O . HIS A 1 189 ? -7.406 6.032 4.563 1.00 93.50 189 HIS A O 1
ATOM 1469 N N . ILE A 1 190 ? -6.620 6.186 6.668 1.00 94.69 190 ILE A N 1
ATOM 1470 C CA . ILE A 1 190 ? -5.259 6.552 6.308 1.00 94.69 190 ILE A CA 1
ATOM 1471 C C . ILE A 1 190 ? -4.306 5.607 7.013 1.00 94.69 190 ILE A C 1
ATOM 1473 O O . ILE A 1 190 ? -4.496 5.320 8.192 1.00 94.69 190 ILE A O 1
ATOM 1477 N N . LEU A 1 191 ? -3.273 5.164 6.299 1.00 94.81 191 LEU A N 1
ATOM 1478 C CA . LEU A 1 191 ? -2.116 4.497 6.881 1.00 94.81 191 LEU A CA 1
ATOM 1479 C C . LEU A 1 191 ? -0.897 5.404 6.803 1.00 94.81 191 LEU A C 1
ATOM 1481 O O . LEU A 1 191 ? -0.617 6.003 5.763 1.00 94.81 191 LEU A O 1
ATOM 1485 N N . ARG A 1 192 ? -0.152 5.483 7.903 1.00 94.88 192 ARG A N 1
ATOM 1486 C CA . ARG A 1 192 ? 1.122 6.191 7.981 1.00 94.88 192 ARG A CA 1
ATOM 1487 C C . ARG A 1 192 ? 2.231 5.238 8.382 1.00 94.88 192 ARG A C 1
ATOM 1489 O O . ARG A 1 192 ? 2.234 4.723 9.498 1.00 94.88 192 ARG A O 1
ATOM 1496 N N . TYR A 1 193 ? 3.194 5.066 7.490 1.00 92.44 193 TYR A N 1
ATOM 1497 C CA . TYR A 1 193 ? 4.364 4.227 7.701 1.00 92.44 193 TYR A CA 1
ATOM 1498 C C . TYR A 1 193 ? 5.623 5.088 7.678 1.00 92.44 193 TYR A C 1
ATOM 1500 O O . TYR A 1 193 ? 5.812 5.905 6.776 1.00 92.44 193 TYR A O 1
ATOM 1508 N N . ARG A 1 194 ? 6.489 4.935 8.680 1.00 90.19 194 ARG A N 1
ATOM 1509 C CA . ARG A 1 194 ? 7.746 5.683 8.775 1.00 90.19 194 ARG A CA 1
ATOM 1510 C C . ARG A 1 194 ? 8.920 4.753 8.512 1.00 90.19 194 ARG A C 1
ATOM 1512 O O . ARG A 1 194 ? 9.096 3.773 9.228 1.00 90.19 194 ARG A O 1
ATOM 1519 N N . PHE A 1 195 ? 9.770 5.129 7.563 1.00 86.06 195 PHE A N 1
ATOM 1520 C CA . PHE A 1 195 ? 11.049 4.475 7.312 1.00 86.06 195 PHE A CA 1
ATOM 1521 C C . PHE A 1 195 ? 12.159 5.525 7.271 1.00 86.06 195 PHE A C 1
ATOM 1523 O O . PHE A 1 195 ? 12.214 6.364 6.376 1.00 86.06 195 PHE A O 1
ATOM 1530 N N . ALA A 1 196 ? 13.036 5.481 8.278 1.00 88.75 196 ALA A N 1
ATOM 1531 C CA . ALA A 1 196 ? 14.057 6.501 8.515 1.00 88.75 196 ALA A CA 1
ATOM 1532 C C . ALA A 1 196 ? 13.453 7.924 8.567 1.00 88.75 196 ALA A C 1
ATOM 1534 O O . ALA A 1 196 ? 12.560 8.197 9.377 1.00 88.75 196 ALA A O 1
ATOM 1535 N N . ASP A 1 197 ? 13.943 8.825 7.721 1.00 91.12 197 ASP A N 1
ATOM 1536 C CA . ASP A 1 197 ? 13.503 10.209 7.596 1.00 91.12 197 ASP A CA 1
ATOM 1537 C C . ASP A 1 197 ? 12.304 10.381 6.655 1.00 91.12 197 ASP A C 1
ATOM 1539 O O . ASP A 1 197 ? 11.854 11.509 6.474 1.00 91.12 197 ASP A O 1
ATOM 1543 N N . ILE A 1 198 ? 11.731 9.305 6.110 1.00 90.31 198 ILE A N 1
ATOM 1544 C CA . ILE A 1 198 ? 10.590 9.365 5.192 1.00 90.31 198 ILE A CA 1
ATOM 1545 C C . ILE A 1 198 ? 9.312 8.884 5.888 1.00 90.31 198 ILE A C 1
ATOM 1547 O O . ILE A 1 198 ? 9.279 7.851 6.562 1.00 90.31 198 ILE A O 1
ATOM 1551 N N . LEU A 1 199 ? 8.236 9.648 5.705 1.00 91.69 199 LEU A N 1
ATOM 1552 C CA . LEU A 1 199 ? 6.877 9.272 6.070 1.00 91.69 199 LEU A CA 1
ATOM 1553 C C . LEU A 1 199 ? 6.084 8.971 4.803 1.00 91.69 199 LEU A C 1
ATOM 1555 O O . LEU A 1 199 ? 5.856 9.859 3.983 1.00 91.69 199 LEU A O 1
ATOM 1559 N N . GLN A 1 200 ? 5.618 7.737 4.679 1.00 91.81 200 GLN A N 1
ATOM 1560 C CA . GLN A 1 200 ? 4.594 7.369 3.721 1.00 91.81 200 GLN A CA 1
ATOM 1561 C C . GLN A 1 200 ? 3.217 7.587 4.335 1.00 91.81 200 GLN A C 1
ATOM 1563 O O . GLN A 1 200 ? 2.957 7.153 5.454 1.00 91.81 200 GLN A O 1
ATOM 1568 N N . THR A 1 201 ? 2.333 8.244 3.591 1.00 92.50 201 THR A N 1
ATOM 1569 C CA . THR A 1 201 ? 0.912 8.380 3.926 1.00 92.50 201 THR A CA 1
ATOM 1570 C C . THR A 1 201 ? 0.089 7.829 2.774 1.00 92.50 201 THR A C 1
ATOM 1572 O O . THR A 1 201 ? 0.221 8.305 1.647 1.00 92.50 201 THR A O 1
ATOM 1575 N N . VAL A 1 202 ? -0.741 6.828 3.049 1.00 92.69 202 VAL A N 1
ATOM 1576 C CA . VAL A 1 202 ? -1.606 6.176 2.061 1.00 92.69 202 VAL A CA 1
ATOM 1577 C C . VAL A 1 202 ? -3.053 6.364 2.469 1.00 92.69 202 VAL A C 1
ATOM 1579 O O . VAL A 1 202 ? -3.405 6.209 3.634 1.00 92.69 202 VAL A O 1
ATOM 1582 N N . TYR A 1 203 ? -3.878 6.708 1.496 1.00 93.31 203 TYR A N 1
ATOM 1583 C CA . TYR A 1 203 ? -5.279 7.028 1.674 1.00 93.31 203 TYR A CA 1
ATOM 1584 C C . TYR A 1 203 ? -6.119 5.959 1.019 1.00 93.31 203 TYR A C 1
ATOM 1586 O O . TYR A 1 203 ? -5.893 5.611 -0.145 1.00 93.31 203 TYR A O 1
ATOM 1594 N N . PHE A 1 204 ? -7.123 5.507 1.750 1.00 94.56 204 PHE A N 1
ATOM 1595 C CA . PHE A 1 204 ? -7.990 4.433 1.326 1.00 94.56 204 PHE A CA 1
ATOM 1596 C C . PHE A 1 204 ? -9.441 4.879 1.330 1.00 94.56 204 PHE A C 1
ATOM 1598 O O . PHE A 1 204 ? -9.890 5.590 2.230 1.00 94.56 204 PHE A O 1
ATOM 1605 N N . GLN A 1 205 ? -10.171 4.410 0.326 1.00 94.69 205 GLN A N 1
ATOM 1606 C CA . GLN A 1 205 ? -11.620 4.492 0.259 1.00 94.69 205 GLN A CA 1
ATOM 1607 C C . GLN A 1 205 ? -12.191 3.080 0.210 1.00 94.69 205 GLN A C 1
ATOM 1609 O O . GLN A 1 205 ? -11.684 2.232 -0.529 1.00 94.69 205 GLN A O 1
ATOM 1614 N N . ARG A 1 206 ? -13.234 2.823 0.999 1.00 94.38 206 ARG A N 1
ATOM 1615 C CA . ARG A 1 206 ? -13.883 1.514 1.031 1.00 94.38 206 ARG A CA 1
ATOM 1616 C C . ARG A 1 206 ? -14.534 1.223 -0.319 1.00 94.38 206 ARG A C 1
ATOM 1618 O O . ARG A 1 206 ? -15.218 2.077 -0.882 1.00 94.38 206 ARG A O 1
ATOM 1625 N N . LEU A 1 207 ? -14.302 0.026 -0.845 1.00 92.44 207 LEU A N 1
ATOM 1626 C CA . LEU A 1 207 ? -15.018 -0.481 -2.009 1.00 92.44 207 LEU A CA 1
ATOM 1627 C C . LEU A 1 207 ? -16.353 -1.065 -1.553 1.00 92.44 207 LEU A C 1
ATOM 1629 O O . LEU A 1 207 ? -16.431 -1.709 -0.509 1.00 92.44 207 LEU A O 1
ATOM 1633 N N . THR A 1 208 ? -17.403 -0.830 -2.333 1.00 86.75 208 THR A N 1
ATOM 1634 C CA . THR A 1 208 ? -18.734 -1.359 -2.043 1.00 86.75 208 THR A CA 1
ATOM 1635 C C . THR A 1 208 ? -18.780 -2.869 -2.249 1.00 86.75 208 THR A C 1
ATOM 1637 O O . THR A 1 208 ? -18.222 -3.403 -3.214 1.00 86.75 208 THR A O 1
ATOM 1640 N N . ASP A 1 209 ? -19.491 -3.562 -1.362 1.00 75.19 209 ASP A N 1
ATOM 1641 C CA . ASP A 1 209 ? -19.764 -4.982 -1.535 1.00 75.19 209 ASP A CA 1
ATOM 1642 C C . ASP A 1 209 ? -20.656 -5.193 -2.764 1.00 75.19 209 ASP A C 1
ATOM 1644 O O . ASP A 1 209 ? -21.751 -4.642 -2.873 1.00 75.19 209 ASP A O 1
ATOM 1648 N N . ARG A 1 210 ? -20.206 -6.039 -3.696 1.00 67.50 210 ARG A N 1
ATOM 1649 C CA . ARG A 1 210 ? -20.958 -6.372 -4.922 1.00 67.50 210 ARG A CA 1
ATOM 1650 C C . ARG A 1 210 ? -22.204 -7.235 -4.674 1.00 67.50 210 ARG A C 1
ATOM 1652 O O . ARG A 1 210 ? -22.889 -7.603 -5.624 1.00 67.50 210 ARG A O 1
ATOM 1659 N N . SER A 1 211 ? -22.497 -7.609 -3.429 1.00 55.97 211 SER A N 1
ATOM 1660 C CA . SER A 1 211 ? -23.643 -8.461 -3.081 1.00 55.97 211 SER A CA 1
ATOM 1661 C C . SER A 1 211 ? -25.001 -7.768 -3.250 1.00 55.97 211 SER A C 1
ATOM 1663 O O . SER A 1 211 ? -26.013 -8.464 -3.252 1.00 55.97 211 SER A O 1
ATOM 1665 N N . HIS A 1 212 ? -25.035 -6.446 -3.446 1.00 47.34 212 HIS A N 1
ATOM 1666 C CA . HIS A 1 212 ? -26.271 -5.671 -3.593 1.00 47.34 212 HIS A CA 1
ATOM 1667 C C . HIS A 1 212 ? -26.736 -5.413 -5.039 1.00 47.34 212 HIS A C 1
ATOM 1669 O O . HIS A 1 212 ? -27.846 -4.929 -5.222 1.00 47.34 212 HIS A O 1
ATOM 1675 N N . ASP A 1 213 ? -25.967 -5.798 -6.063 1.00 51.22 213 ASP A N 1
ATOM 1676 C CA . ASP A 1 213 ? -26.308 -5.511 -7.472 1.00 51.22 213 ASP A CA 1
ATOM 1677 C C . ASP A 1 213 ? -27.093 -6.639 -8.177 1.00 51.22 213 ASP A C 1
ATOM 1679 O O . ASP A 1 213 ? -27.161 -6.682 -9.403 1.00 51.22 213 ASP A O 1
ATOM 1683 N N . LYS A 1 214 ? -27.675 -7.595 -7.436 1.00 47.56 214 LYS A N 1
ATOM 1684 C CA . LYS A 1 214 ? -28.391 -8.743 -8.033 1.00 47.56 214 LYS A CA 1
ATOM 1685 C C . LYS A 1 214 ? -29.898 -8.559 -8.253 1.00 47.56 214 LYS A C 1
ATOM 1687 O O . LYS A 1 214 ? -30.518 -9.489 -8.759 1.00 47.56 214 LYS A O 1
ATOM 1692 N N . ASP A 1 215 ? -30.450 -7.380 -7.973 1.00 50.00 215 ASP A N 1
ATOM 1693 C CA . ASP A 1 215 ? -31.883 -7.086 -8.156 1.00 50.00 215 ASP A CA 1
ATOM 1694 C C . ASP A 1 215 ? -32.169 -6.055 -9.275 1.00 50.00 215 ASP A C 1
ATOM 1696 O O . ASP A 1 215 ? -33.208 -5.392 -9.257 1.00 50.00 215 ASP A O 1
ATOM 1700 N N . GLY A 1 216 ? -31.253 -5.901 -10.241 1.00 41.94 216 GLY A N 1
ATOM 1701 C CA . GLY A 1 216 ? -31.410 -5.034 -11.423 1.00 41.94 216 GLY A CA 1
ATOM 1702 C C . GLY A 1 216 ? -31.771 -5.788 -12.695 1.00 41.94 216 GLY A C 1
ATOM 1703 O O . GLY A 1 216 ? -31.039 -6.748 -13.025 1.00 41.94 216 GLY A O 1
#

Radius of gyration: 21.41 Å; Cα contacts (8 Å, |Δi|>4): 369; chains: 1; bounding box: 46×70×71 Å

Foldseek 3Di:
DDDDDDDPPPPPPPPDPPLFDVLVLQAAKKWWQFKWKAQQVPRDTDCDALGTGWGWMWHAHPVQKIKIKTFHDCPPCVVLVPPPQDPPGDPPDDPVNVVSRLVGMKMFMDGKDWDWDPPQPDQPDDDADDDDDDDPDDDDDPPPPPDGQGRFSTKTWMWGQTCDMSPPVCHRDIWIWIKGHRDSVSQKMWTWGDDPSMIMIIIIGGDDDPPPVPPD

Mean predicted aligned error: 11.99 Å

Sequence (216 aa):
MPTWHSQFNLQYIVMGNWAHTPLKCFVGAWSIINATLTNTTTGDPVLTWHTVYPDGISVYAETGYSSLIMTANDTTQRAVRPIELELPAHPTDDIARWALVGQYSVSTGGPFDLHPDKDTRNEANAGKFIMIKKTTAAQGSPQSLYQSPRAPLFTGTITNHITTATLPSLVGRSENSLFEFFDEDCNGHILRYRFADILQTVYFQRLTDRSHDKDG

Secondary structure (DSSP, 8-state):
------------------SS-HHHHHSEEEEEEEEEEEETTT--B---SS-SS-EEEEEE-TTSEEEEEEE--TTT-GGGS-TT--SSPPTTS-HHHHHHHHHTEEEEEEEEEEEE-TTTT-GGG------------SS-------PPPPPPSEEEEEEEE-SEESSGGGTT-EEEEEEEE-STT--EEEEEEEETTEEEEEEEEEPPPGGGGGG-

Organism: NCBI:txid326684

Solvent-accessible surface area (backbone atoms only — not comparable to full-atom values): 12917 Å² total; per-residue (Å²): 138,87,83,85,80,82,78,80,79,78,77,74,77,73,89,61,88,75,85,84,44,72,65,69,45,59,43,43,45,28,37,43,66,34,34,47,40,27,31,69,83,81,67,45,74,46,94,57,87,58,48,80,43,28,38,40,43,37,37,31,45,91,87,38,37,36,41,40,41,41,27,49,20,71,84,87,35,42,91,50,40,66,81,87,70,58,88,76,77,56,97,82,59,58,64,69,60,54,46,31,45,61,61,45,42,49,36,40,26,31,45,47,48,80,47,68,48,97,64,36,80,69,68,84,73,55,66,93,66,86,84,82,78,85,74,81,88,75,91,73,79,89,77,81,78,84,65,79,62,73,41,48,58,39,38,30,39,36,37,39,38,23,70,40,44,75,50,70,88,48,43,79,40,73,47,67,24,41,39,37,26,68,53,95,81,40,53,39,41,34,40,38,36,71,58,90,58,35,37,38,41,37,33,35,34,55,53,79,74,77,84,74,70,80,88,120

pLDDT: mean 76.29, std 23.88, range [26.52, 98.31]

Nearest PDB structures (foldseek):
  6cuj-assembly1_B  TM=5.532E-01  e=1.218E-01  Neisseria meningitidis
  3ve2-assembly1_B  TM=3.085E-01  e=1.801E-01  Neisseria meningitidis serogroup B
  6r27-assembly2_C  TM=5.401E-01  e=4.348E+00  Agrobacterium fabrum str. C58
  3ggr-assembly1_A  TM=1.930E-01  e=8.606E-01  Homo sapiens
  2qze-assembly1_A  TM=1.534E-01  e=2.352E+00  Mimivirus